Protein 2NR7 (pdb70)

B-factor: mean 18.99, std 9.08, range [9.76, 56.2]

Organism: Porphyromonas gingivalis (strain ATCC BAA-308 / W83) (NCBI:txid242619)

CATH classification: 1.20.141.10

Solvent-accessible surface area: 10890 Å² total

Structure (mmCIF, N/CA/C/O backbone):
data_2NR7
#
_entry.id   2NR7
#
_cell.length_a   94.537
_cell.length_b   36.386
_cell.length_c   62.474
_cell.angle_alpha   90.00
_cell.angle_beta   119.75
_cell.angle_gamma   90.00
#
_symmetry.space_group_name_H-M   'C 1 2 1'
#
loop_
_entity.id
_entity.type
_entity.pdbx_description
1 polymer 'Secretion activator protein, putative'
2 water water
#
loop_
_atom_site.group_PDB
_atom_site.id
_atom_site.type_symbol
_atom_site.label_atom_id
_atom_site.label_alt_id
_atom_site.label_comp_id
_atom_site.label_asym_id
_atom_site.label_entity_id
_atom_site.label_seq_id
_atom_site.pdbx_PDB_ins_code
_atom_site.Cartn_x
_atom_site.Cartn_y
_atom_site.Cartn_z
_atom_site.occupancy
_atom_site.B_iso_or_equiv
_atom_site.auth_seq_id
_atom_site.auth_comp_id
_atom_site.auth_asym_id
_atom_site.auth_atom_id
_atom_site.pdbx_PDB_model_num
ATOM 1 N N . ASN A 1 2 ? 56.470 10.693 13.820 1.00 34.08 -1 ASN A N 1
ATOM 2 C CA . ASN A 1 2 ? 56.421 11.587 12.626 1.00 33.45 -1 ASN A CA 1
ATOM 3 C C . ASN A 1 2 ? 55.051 11.552 11.948 1.00 32.45 -1 ASN A C 1
ATOM 4 O O . ASN A 1 2 ? 54.916 11.899 10.770 1.00 32.75 -1 ASN A O 1
ATOM 9 N N . ALA A 1 3 ? 54.041 11.138 12.710 1.00 31.05 0 ALA A N 1
ATOM 10 C CA . ALA A 1 3 ? 52.663 11.099 12.236 1.00 29.37 0 ALA A CA 1
ATOM 11 C C . ALA A 1 3 ? 52.141 12.510 11.991 1.00 27.76 0 ALA A C 1
ATOM 12 O O . ALA A 1 3 ? 52.390 13.423 12.784 1.00 28.09 0 ALA A O 1
ATOM 22 N N . ALA A 1 5 ? 48.768 15.152 11.021 1.00 17.87 2 ALA A N 1
ATOM 23 C CA . ALA A 1 5 ? 47.310 15.284 11.066 1.00 16.25 2 ALA A CA 1
ATOM 24 C C . ALA A 1 5 ? 46.643 14.811 9.762 1.00 15.49 2 ALA A C 1
ATOM 25 O O . ALA A 1 5 ? 47.246 14.915 8.682 1.00 14.64 2 ALA A O 1
ATOM 27 N N . ASN A 1 6 ? 45.406 14.323 9.874 1.00 14.96 3 ASN A N 1
ATOM 28 C CA . ASN A 1 6 ? 44.674 13.698 8.783 1.00 15.03 3 ASN A CA 1
ATOM 29 C C . ASN A 1 6 ? 43.321 14.383 8.630 1.00 14.12 3 ASN A C 1
ATOM 30 O O . ASN A 1 6 ? 42.499 14.316 9.534 1.00 13.36 3 ASN A O 1
ATOM 35 N N . VAL A 1 7 ? 43.068 15.011 7.479 1.00 13.85 4 VAL A N 1
ATOM 36 C CA . VAL A 1 7 ? 41.798 15.706 7.244 1.00 13.78 4 VAL A CA 1
ATOM 37 C C . VAL A 1 7 ? 40.602 14.770 7.416 1.00 14.12 4 VAL A C 1
ATOM 38 O O . VAL A 1 7 ? 39.522 15.204 7.810 1.00 13.56 4 VAL A O 1
ATOM 42 N N . LYS A 1 8 ? 40.796 13.482 7.136 1.00 14.00 5 LYS A N 1
ATOM 43 C CA . LYS A 1 8 ? 39.682 12.532 7.208 1.00 14.71 5 LYS A CA 1
ATOM 44 C C . LYS A 1 8 ? 39.073 12.428 8.604 1.00 14.76 5 LYS A C 1
ATOM 45 O O . LYS A 1 8 ? 37.909 12.055 8.756 1.00 14.95 5 LYS A O 1
ATOM 51 N N . LEU A 1 9 ? 39.873 12.750 9.618 1.00 14.05 6 LEU A N 1
ATOM 52 C CA . LEU A 1 9 ? 39.400 12.673 10.997 1.00 14.18 6 LEU A CA 1
ATOM 53 C C . LEU A 1 9 ? 38.594 13.890 11.415 1.00 13.97 6 LEU A C 1
ATOM 54 O O . LEU A 1 9 ? 37.798 13.814 12.353 1.00 15.20 6 LEU A O 1
ATOM 59 N N . LEU A 1 10 ? 38.782 15.000 10.711 1.00 13.03 7 LEU A N 1
ATOM 60 C CA . LEU A 1 10 ? 37.981 16.192 10.953 1.00 12.50 7 LEU A CA 1
ATOM 61 C C . LEU A 1 10 ? 36.641 16.129 10.216 1.00 12.57 7 LEU A C 1
ATOM 62 O O . LEU A 1 10 ? 35.633 16.636 10.715 1.00 12.22 7 LEU A O 1
ATOM 67 N N . LEU A 1 11 ? 36.632 15.522 9.026 1.00 12.79 8 LEU A N 1
ATOM 68 C CA . LEU A 1 11 ? 35.424 15.494 8.194 1.00 12.14 8 LEU A CA 1
ATOM 69 C C . LEU A 1 11 ? 34.118 15.112 8.934 1.00 12.90 8 LEU A C 1
ATOM 70 O O . LEU A 1 11 ? 33.123 15.813 8.771 1.00 12.83 8 LEU A O 1
ATOM 75 N N . PRO A 1 12 ? 34.106 13.997 9.712 1.00 12.82 9 PRO A N 1
ATOM 76 C CA . PRO A 1 12 ? 32.838 13.592 10.340 1.00 13.52 9 PRO A CA 1
ATOM 77 C C . PRO A 1 12 ? 32.241 14.680 11.240 1.00 13.23 9 PRO A C 1
ATOM 78 O O . PRO A 1 12 ? 31.022 14.829 11.302 1.00 12.68 9 PRO A O 1
ATOM 82 N N . TYR A 1 13 ? 33.111 15.440 11.902 1.00 12.25 10 TYR A N 1
ATOM 83 C CA . TYR A 1 13 ? 32.681 16.513 12.796 1.00 11.68 10 TYR A CA 1
ATOM 84 C C . TYR A 1 13 ? 32.031 17.663 12.012 1.00 11.44 10 TYR A C 1
ATOM 85 O O . TYR A 1 13 ? 30.976 18.178 12.383 1.00 12.53 10 TYR A O 1
ATOM 94 N N . ILE A 1 14 ? 32.685 18.078 10.931 1.00 11.81 11 ILE A N 1
ATOM 95 C CA . ILE A 1 14 ? 32.118 19.085 10.062 1.00 12.26 11 ILE A CA 1
ATOM 96 C C . ILE A 1 14 ? 30.752 18.623 9.533 1.00 12.75 11 ILE A C 1
ATOM 97 O O . ILE A 1 14 ? 29.776 19.364 9.599 1.00 13.28 11 ILE A O 1
ATOM 102 N N . LEU A 1 15 ? 30.691 17.402 8.997 1.00 12.44 12 LEU A N 1
ATOM 103 C CA . LEU A 1 15 ? 29.442 16.891 8.418 1.00 13.25 12 LEU A CA 1
ATOM 104 C C . LEU A 1 15 ? 28.326 16.794 9.482 1.00 13.55 12 LEU A C 1
ATOM 105 O O . LEU A 1 15 ? 27.161 17.144 9.215 1.00 13.64 12 LEU A O 1
ATOM 110 N N . LYS A 1 16 ? 28.686 16.292 10.667 1.00 12.63 13 LYS A N 1
ATOM 111 C CA . LYS A 1 16 ? 27.747 16.136 11.781 1.00 12.34 13 LYS A CA 1
ATOM 112 C C . LYS A 1 16 ? 26.992 17.443 12.039 1.00 12.64 13 LYS A C 1
ATOM 113 O O . LYS A 1 16 ? 25.749 17.449 12.092 1.00 12.90 13 LYS A O 1
ATOM 119 N N . TRP A 1 17 ? 27.745 18.533 12.216 1.00 12.72 14 TRP A N 1
ATOM 120 C CA . TRP A 1 17 ? 27.129 19.784 12.642 1.00 12.46 14 TRP A CA 1
ATOM 121 C C . TRP A 1 17 ? 26.550 20.610 11.498 1.00 12.71 14 TRP A C 1
ATOM 122 O O . TRP A 1 17 ? 25.547 21.298 11.687 1.00 12.56 14 TRP A O 1
ATOM 133 N N . GLU A 1 18 ? 27.159 20.551 10.316 1.00 12.56 15 GLU A N 1
ATOM 134 C CA . GLU A 1 18 ? 26.602 21.292 9.175 1.00 13.73 15 GLU A CA 1
ATOM 135 C C . GLU A 1 18 ? 25.299 20.699 8.676 1.00 13.92 15 GLU A C 1
ATOM 136 O O . GLU A 1 18 ? 24.436 21.419 8.176 1.00 15.13 15 GLU A O 1
ATOM 142 N N . GLY A 1 19 ? 25.184 19.375 8.768 1.00 14.45 16 GLY A N 1
ATOM 143 C CA . GLY A 1 19 ? 24.032 18.659 8.222 1.00 14.59 16 GLY A CA 1
ATOM 144 C C . GLY A 1 19 ? 22.941 18.388 9.236 1.00 15.22 16 GLY A C 1
ATOM 145 O O . GLY A 1 19 ? 21.753 18.459 8.912 1.00 15.22 16 GLY A O 1
ATOM 146 N N . GLY A 1 20 ? 23.340 18.071 10.463 1.00 13.93 17 GLY A N 1
ATOM 147 C CA . GLY A 1 20 ? 22.391 17.658 11.501 1.00 15.61 17 GLY A CA 1
ATOM 148 C C . GLY A 1 20 ? 21.771 16.287 11.282 1.00 15.76 17 GLY A C 1
ATOM 149 O O . GLY A 1 20 ? 20.783 15.925 11.936 1.00 17.09 17 GLY A O 1
ATOM 150 N N . PHE A 1 21 ? 22.379 15.500 10.403 1.00 15.33 18 PHE A N 1
ATOM 151 C CA . PHE A 1 21 ? 21.855 14.183 10.060 1.00 15.49 18 PHE A CA 1
ATOM 152 C C . PHE A 1 21 ? 22.397 13.100 10.966 1.00 15.28 18 PHE A C 1
ATOM 153 O O . PHE A 1 21 ? 23.546 13.144 11.407 1.00 15.89 18 PHE A O 1
ATOM 161 N N . VAL A 1 22 ? 21.555 12.104 11.214 1.00 15.04 19 VAL A N 1
ATOM 162 C CA . VAL A 1 22 ? 22.021 10.814 11.713 1.00 15.76 19 VAL A CA 1
ATOM 163 C C . VAL A 1 22 ? 21.363 9.738 10.864 1.00 15.84 19 VAL A C 1
ATOM 164 O O . VAL A 1 22 ? 20.294 9.962 10.282 1.00 17.88 19 VAL A O 1
ATOM 168 N N . HIS A 1 23 ? 22.008 8.586 10.760 1.00 15.97 20 HIS A N 1
ATOM 169 C CA . HIS A 1 23 ? 21.486 7.503 9.936 1.00 17.14 20 HIS A CA 1
ATOM 170 C C . HIS A 1 23 ? 21.171 6.286 10.785 1.00 17.19 20 HIS A C 1
ATOM 171 O O . HIS A 1 23 ? 21.983 5.873 11.621 1.00 17.75 20 HIS A O 1
ATOM 178 N N . ASP A 1 24 ? 19.995 5.716 10.561 1.00 17.12 21 ASP A N 1
ATOM 179 C CA . ASP A 1 24 ? 19.651 4.409 11.104 1.00 17.83 21 ASP A CA 1
ATOM 180 C C . ASP A 1 24 ? 20.638 3.402 10.501 1.00 19.24 21 ASP A C 1
ATOM 181 O O . ASP A 1 24 ? 21.139 3.605 9.387 1.00 18.60 21 ASP A O 1
ATOM 186 N N . PRO A 1 25 ? 20.948 2.320 11.230 1.00 20.85 22 PRO A N 1
ATOM 187 C CA . PRO A 1 25 ? 21.775 1.300 10.569 1.00 22.33 22 PRO A CA 1
ATOM 188 C C . PRO A 1 25 ? 20.993 0.613 9.438 1.00 22.90 22 PRO A C 1
ATOM 189 O O . PRO A 1 25 ? 19.774 0.703 9.386 1.00 22.89 22 PRO A O 1
ATOM 193 N N . ALA A 1 26 ? 21.711 -0.079 8.553 1.00 24.87 23 ALA A N 1
ATOM 194 C CA . ALA A 1 26 ? 21.129 -0.690 7.343 1.00 25.34 23 ALA A CA 1
ATOM 195 C C . ALA A 1 26 ? 19.876 -1.568 7.524 1.00 26.12 23 ALA A C 1
ATOM 196 O O . ALA A 1 26 ? 18.928 -1.442 6.751 1.00 26.58 23 ALA A O 1
ATOM 198 N N . ASP A 1 27 ? 19.857 -2.444 8.534 1.00 27.25 24 ASP A N 1
ATOM 199 C CA . ASP A 1 27 ? 18.732 -3.386 8.697 1.00 28.22 24 ASP A CA 1
ATOM 200 C C . ASP A 1 27 ? 17.449 -2.745 9.244 1.00 28.09 24 ASP A C 1
ATOM 201 O O . ASP A 1 27 ? 16.415 -3.412 9.339 1.00 28.71 24 ASP A O 1
ATOM 206 N N . ALA A 1 28 ? 17.523 -1.461 9.605 1.00 27.67 25 ALA A N 1
ATOM 207 C CA . ALA A 1 28 ? 16.347 -0.710 10.044 1.00 26.96 25 ALA A CA 1
ATOM 208 C C . ALA A 1 28 ? 15.790 0.106 8.890 1.00 26.36 25 ALA A C 1
ATOM 209 O O . ALA A 1 28 ? 14.804 0.834 9.044 1.00 26.62 25 ALA A O 1
ATOM 211 N N . GLY A 1 29 ? 16.422 -0.030 7.729 1.00 25.31 26 GLY A N 1
ATOM 212 C CA . GLY A 1 29 ? 16.033 0.733 6.563 1.00 23.73 26 GLY A CA 1
ATOM 213 C C . GLY A 1 29 ? 17.012 1.832 6.241 1.00 22.07 26 GLY A C 1
ATOM 214 O O . GLY A 1 29 ? 16.863 2.489 5.224 1.00 22.60 26 GLY A O 1
ATOM 215 N N . GLY A 1 30 ? 18.012 2.041 7.102 1.00 20.90 27 GLY A N 1
ATOM 216 C CA . GLY A 1 30 ? 19.045 3.057 6.858 1.00 19.87 27 GLY A CA 1
ATOM 217 C C . GLY A 1 30 ? 18.584 4.501 6.672 1.00 19.54 27 GLY A C 1
ATOM 218 O O . GLY A 1 30 ? 19.287 5.309 6.069 1.00 19.88 27 GLY A O 1
ATOM 219 N N . ALA A 1 31 ? 17.420 4.839 7.207 1.00 19.02 28 ALA A N 1
ATOM 220 C CA . ALA A 1 31 ? 16.868 6.182 7.020 1.00 19.20 28 ALA A CA 1
ATOM 221 C C . ALA A 1 31 ? 17.785 7.251 7.587 1.00 19.21 28 ALA A C 1
ATOM 222 O O . ALA A 1 31 ? 18.355 7.100 8.680 1.00 19.20 28 ALA A O 1
ATOM 224 N N . THR A 1 32 ? 17.944 8.317 6.811 1.00 19.70 29 THR A N 1
ATOM 225 C CA . THR A 1 32 ? 18.597 9.533 7.257 1.00 20.40 29 THR A CA 1
ATOM 226 C C . THR A 1 32 ? 17.572 10.380 7.989 1.00 20.08 29 THR A C 1
ATOM 227 O O . THR A 1 32 ? 16.518 10.699 7.440 1.00 20.40 29 THR A O 1
ATOM 231 N N . ASN A 1 33 ? 17.904 10.769 9.213 1.00 19.57 30 ASN A N 1
ATOM 232 C CA . ASN A 1 33 ? 17.024 11.573 10.045 1.00 18.96 30 ASN A CA 1
ATOM 233 C C . ASN A 1 33 ? 17.696 12.910 10.364 1.00 18.47 30 ASN A C 1
ATOM 234 O O . ASN A 1 33 ? 18.908 12.951 10.584 1.00 18.51 30 ASN A O 1
ATOM 239 N N . LYS A 1 34 ? 16.938 14.002 10.333 1.00 18.45 31 LYS A N 1
ATOM 240 C CA . LYS A 1 34 ? 17.532 15.329 10.539 1.00 19.38 31 LYS A CA 1
ATOM 241 C C . LYS A 1 34 ? 17.132 15.865 11.898 1.00 19.05 31 LYS A C 1
ATOM 242 O O . LYS A 1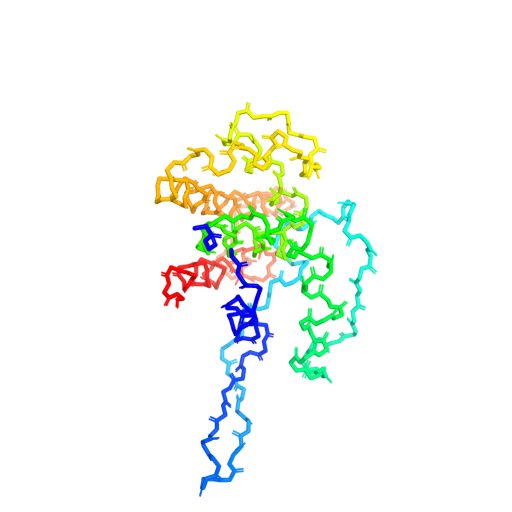 34 ? 15.965 15.776 12.290 1.00 20.30 31 LYS A O 1
ATOM 248 N N . GLY A 1 35 ? 18.108 16.385 12.631 1.00 18.15 32 GLY A N 1
ATOM 249 C CA . GLY A 1 35 ? 17.840 16.948 13.948 1.00 16.82 32 GLY A CA 1
ATOM 250 C C . GLY A 1 35 ? 18.636 18.210 14.186 1.00 16.58 32 GLY A C 1
ATOM 251 O O . GLY A 1 35 ? 18.734 19.074 13.305 1.00 16.60 32 GLY A O 1
ATOM 252 N N . VAL A 1 36 ? 19.223 18.300 15.369 1.00 15.77 33 VAL A N 1
ATOM 253 C CA . VAL A 1 36 ? 19.969 19.490 15.774 1.00 16.09 33 VAL A CA 1
ATOM 254 C C . VAL A 1 36 ? 21.086 19.777 14.775 1.00 15.19 33 VAL A C 1
ATOM 255 O O . VAL A 1 36 ? 21.922 18.922 14.512 1.00 15.12 33 VAL A O 1
ATOM 259 N N . THR A 1 37 ? 21.101 21.005 14.253 1.00 14.89 34 THR A N 1
ATOM 260 C CA . THR A 1 37 ? 22.065 21.442 13.252 1.00 14.41 34 THR A CA 1
ATOM 261 C C . THR A 1 37 ? 22.745 22.714 13.773 1.00 14.23 34 THR A C 1
ATOM 262 O O . THR A 1 37 ? 22.059 23.600 14.282 1.00 14.78 34 THR A O 1
ATOM 266 N N . ILE A 1 38 ? 24.078 22.782 13.703 1.00 13.54 35 ILE A N 1
ATOM 267 C CA . ILE A 1 38 ? 24.813 23.993 14.069 1.00 13.18 35 ILE A CA 1
ATOM 268 C C . ILE A 1 38 ? 25.773 24.246 12.909 1.00 12.84 35 ILE A C 1
ATOM 269 O O . ILE A 1 38 ? 26.964 23.960 12.981 1.00 13.07 35 ILE A O 1
ATOM 274 N N . ALA A 1 39 ? 25.215 24.765 11.820 1.00 13.01 36 ALA A N 1
ATOM 275 C CA . ALA A 1 39 ? 25.970 25.031 10.598 1.00 12.61 36 ALA A CA 1
ATOM 276 C C . ALA A 1 39 ? 26.779 26.310 10.790 1.00 13.24 36 ALA A C 1
ATOM 277 O O . ALA A 1 39 ? 26.205 27.338 11.133 1.00 15.82 36 ALA A O 1
ATOM 279 N N . THR A 1 40 ? 28.099 26.257 10.607 1.00 11.75 37 THR A N 1
ATOM 280 C CA . THR A 1 40 ? 28.945 27.428 10.828 1.00 11.15 37 THR A CA 1
ATOM 281 C C . THR A 1 40 ? 29.693 27.903 9.580 1.00 10.95 37 THR A C 1
ATOM 282 O O . THR A 1 40 ? 30.364 28.926 9.641 1.00 11.48 37 THR A O 1
ATOM 286 N N . TRP A 1 41 ? 29.591 27.166 8.464 1.00 11.79 38 TRP A N 1
ATOM 287 C CA . TRP A 1 41 ? 30.398 27.477 7.283 1.00 12.16 38 TRP A CA 1
ATOM 288 C C . TRP A 1 41 ? 30.151 28.920 6.826 1.00 12.36 38 TRP A C 1
ATOM 289 O O . TRP A 1 41 ? 29.056 29.263 6.385 1.00 12.50 38 TRP A O 1
ATOM 300 N N . LYS A 1 42 ? 31.182 29.750 6.934 1.00 12.50 39 LYS A N 1
ATOM 301 C CA . LYS A 1 42 ? 31.110 31.176 6.549 1.00 13.52 39 LYS A CA 1
ATOM 302 C C . LYS A 1 42 ? 30.107 31.984 7.366 1.00 14.21 39 LYS A C 1
ATOM 303 O O . LYS A 1 42 ? 29.663 33.043 6.921 1.00 15.39 39 LYS A O 1
ATOM 309 N N . ARG A 1 43 ? 29.758 31.502 8.556 1.00 14.00 40 ARG A N 1
ATOM 310 C CA . ARG A 1 43 ? 28.674 32.090 9.336 1.00 15.20 40 ARG A CA 1
ATOM 311 C C . ARG A 1 43 ? 29.072 32.769 10.639 1.00 14.59 40 ARG A C 1
ATOM 312 O O . ARG A 1 43 ? 28.224 33.385 11.284 1.00 15.33 40 ARG A O 1
ATOM 320 N N . VAL A 1 44 ? 30.329 32.627 11.060 1.00 12.89 41 VAL A N 1
ATOM 321 C CA . VAL A 1 44 ? 30.689 32.991 12.439 1.00 12.65 41 VAL A CA 1
ATOM 322 C C . VAL A 1 44 ? 31.664 34.164 12.437 1.00 12.18 41 VAL A C 1
ATOM 323 O O . VAL A 1 44 ? 32.880 34.007 12.591 1.00 12.34 41 VAL A O 1
ATOM 327 N N . GLY A 1 45 ? 31.107 35.353 12.237 1.00 11.75 42 GLY A N 1
ATOM 328 C CA . GLY A 1 45 ? 31.945 36.543 12.089 1.00 12.11 42 GLY A CA 1
ATOM 329 C C . GLY A 1 45 ? 32.961 36.393 10.974 1.00 12.64 42 GLY A C 1
ATOM 330 O O . GLY A 1 45 ? 34.100 36.813 11.107 1.00 13.13 42 GLY A O 1
ATOM 331 N N . TYR A 1 46 ? 32.539 35.783 9.873 1.00 11.97 43 TYR A N 1
ATOM 332 C CA . TYR A 1 46 ? 33.457 35.323 8.836 1.00 12.42 43 TYR A CA 1
ATOM 333 C C . TYR A 1 46 ? 34.098 36.463 8.050 1.00 12.68 43 TYR A C 1
ATOM 334 O O . TYR A 1 46 ? 33.388 37.368 7.585 1.00 13.91 43 TYR A O 1
ATOM 343 N N . ASP A 1 47 ? 35.422 36.431 7.916 1.00 13.47 44 ASP A N 1
ATOM 344 C CA . ASP A 1 47 ? 36.133 37.345 7.032 1.00 13.22 44 ASP A CA 1
ATOM 345 C C . ASP A 1 47 ? 36.562 36.513 5.828 1.00 13.09 44 ASP A C 1
ATOM 346 O O . ASP A 1 47 ? 37.372 35.583 5.967 1.00 13.25 44 ASP A O 1
ATOM 351 N N . LYS A 1 48 ? 35.998 36.824 4.656 1.00 13.70 45 LYS A N 1
ATOM 352 C CA . LYS A 1 48 ? 36.206 36.017 3.462 1.00 14.57 45 LYS A CA 1
ATOM 353 C C . LYS A 1 48 ? 37.534 36.284 2.762 1.00 15.01 45 LYS A C 1
ATOM 354 O O . LYS A 1 48 ? 37.870 35.590 1.814 1.00 15.64 45 LYS A O 1
ATOM 360 N N . ASP A 1 49 ? 38.291 37.274 3.226 1.00 15.55 46 ASP A N 1
ATOM 361 C CA . ASP A 1 49 ? 39.525 37.635 2.538 1.00 17.05 46 ASP A CA 1
ATOM 362 C C . ASP A 1 49 ? 40.447 36.430 2.395 1.00 17.29 46 ASP A C 1
ATOM 363 O O . ASP A 1 49 ? 40.765 35.750 3.375 1.00 17.14 46 ASP A O 1
ATOM 368 N N . GLY A 1 50 ? 40.856 36.165 1.157 1.00 18.00 47 GLY A N 1
ATOM 369 C CA . GLY A 1 50 ? 41.786 35.084 0.863 1.00 19.06 47 GLY A CA 1
ATOM 370 C C . GLY A 1 50 ? 41.214 33.678 0.934 1.00 18.68 47 GLY A C 1
ATOM 371 O O . GLY A 1 50 ? 41.982 32.707 0.929 1.00 20.00 47 GLY A O 1
ATOM 372 N N . ASP A 1 51 ? 39.882 33.539 0.967 1.00 18.43 48 ASP A N 1
ATOM 373 C CA . ASP A 1 51 ? 39.258 32.215 1.109 1.00 17.53 48 ASP A CA 1
ATOM 374 C C . ASP A 1 51 ? 39.081 31.408 -0.193 1.00 17.98 48 ASP A C 1
ATOM 375 O O . ASP A 1 51 ? 38.642 30.251 -0.155 1.00 19.45 48 ASP A O 1
ATOM 380 N N . GLY A 1 52 ? 39.448 31.993 -1.327 1.00 17.14 49 GLY A N 1
ATOM 381 C CA . GLY A 1 52 ? 39.322 31.288 -2.602 1.00 16.69 49 GLY A CA 1
ATOM 382 C C . GLY A 1 52 ? 37.933 31.295 -3.224 1.00 16.82 49 GLY A C 1
ATOM 383 O O . GLY A 1 52 ? 37.752 30.756 -4.312 1.00 17.24 49 GLY A O 1
ATOM 384 N N . ASP A 1 53 ? 36.960 31.916 -2.552 1.00 16.97 50 ASP A N 1
ATOM 385 C CA . ASP A 1 53 ? 35.586 32.023 -3.075 1.00 17.83 50 ASP A CA 1
ATOM 386 C C . ASP A 1 53 ? 34.977 30.643 -3.390 1.00 17.86 50 ASP A C 1
ATOM 387 O O . ASP A 1 53 ? 34.279 30.490 -4.397 1.00 18.62 50 ASP A O 1
ATOM 392 N N . ILE A 1 54 ? 35.253 29.633 -2.569 1.00 17.36 51 ILE A N 1
ATOM 393 C CA . ILE A 1 54 ? 34.565 28.356 -2.724 1.00 18.21 51 ILE A CA 1
ATOM 394 C C . ILE A 1 54 ? 33.166 28.489 -2.154 1.00 18.61 51 ILE A C 1
ATOM 395 O O . ILE A 1 54 ? 32.968 28.937 -1.025 1.00 17.81 51 ILE A O 1
ATOM 400 N N . ASP A 1 55 ? 32.187 28.125 -2.966 1.00 19.43 52 ASP A N 1
ATOM 401 C CA . ASP A 1 55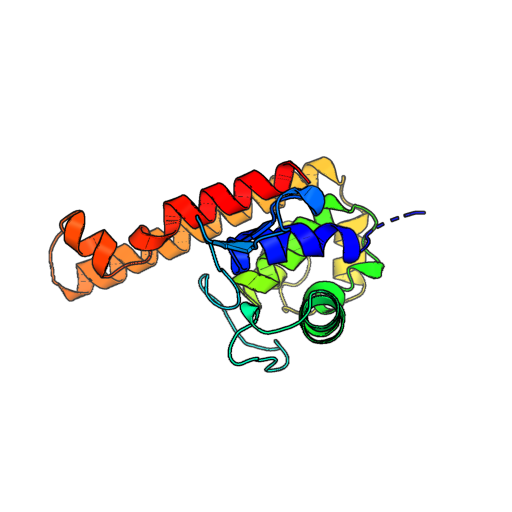 ? 30.826 28.104 -2.505 1.00 21.11 52 ASP A CA 1
ATOM 402 C C . ASP A 1 55 ? 30.111 26.967 -3.184 1.00 20.94 52 ASP A C 1
ATOM 403 O O . ASP A 1 55 ? 30.468 26.551 -4.288 1.00 20.65 52 ASP A O 1
ATOM 408 N N . VAL A 1 56 ? 29.130 26.435 -2.480 1.00 21.97 53 VAL A N 1
ATOM 409 C CA . VAL A 1 56 ? 28.200 25.497 -3.069 1.00 23.61 53 VAL A CA 1
ATOM 410 C C . VAL A 1 56 ? 26.825 25.986 -2.606 1.00 24.63 53 VAL A C 1
ATOM 411 O O . VAL A 1 56 ? 26.720 26.724 -1.616 1.00 25.87 53 VAL A O 1
ATOM 415 N N . GLU A 1 57 ? 25.787 25.613 -3.340 1.00 25.65 54 GLU A N 1
ATOM 416 C CA . GLU A 1 57 ? 24.426 26.008 -2.995 1.00 25.82 54 GLU A CA 1
ATOM 417 C C . GLU A 1 57 ? 24.027 25.473 -1.624 1.00 25.49 54 GLU A C 1
ATOM 418 O O . GLU A 1 57 ? 23.472 26.209 -0.796 1.00 25.84 54 GLU A O 1
ATOM 424 N N . ASP A 1 58 ? 24.323 24.193 -1.396 1.00 24.87 55 ASP A N 1
ATOM 425 C CA . ASP A 1 58 ? 23.970 23.505 -0.167 1.00 24.19 55 ASP A CA 1
ATOM 426 C C . ASP A 1 58 ? 24.881 22.297 0.044 1.00 23.31 55 ASP A C 1
ATOM 427 O O . ASP A 1 58 ? 24.777 21.291 -0.662 1.00 22.66 55 ASP A O 1
ATOM 432 N N . LEU A 1 59 ? 25.760 22.392 1.038 1.00 22.62 56 LEU A N 1
ATOM 433 C CA . LEU A 1 59 ? 26.650 21.284 1.370 1.00 22.20 56 LEU A CA 1
ATOM 434 C C . LEU A 1 59 ? 25.903 19.971 1.622 1.00 21.71 56 LEU A C 1
ATOM 435 O O . LEU A 1 59 ? 26.429 18.891 1.357 1.00 20.61 56 LEU A O 1
ATOM 440 N N . LYS A 1 60 ? 24.674 20.072 2.133 1.00 21.45 57 LYS A N 1
ATOM 441 C CA . LYS A 1 60 ? 23.891 18.892 2.493 1.00 22.26 57 LYS A CA 1
ATOM 442 C C . LYS A 1 60 ? 23.506 18.042 1.284 1.00 22.22 57 LYS A C 1
ATOM 443 O O . LYS A 1 60 ? 23.137 16.872 1.433 1.00 22.96 57 LYS A O 1
ATOM 449 N N . LEU A 1 61 ? 23.598 18.632 0.095 1.00 22.63 58 LEU A N 1
ATOM 450 C CA . LEU A 1 61 ? 23.255 17.942 -1.143 1.00 23.23 58 LEU A CA 1
ATOM 451 C C . LEU A 1 61 ? 24.449 17.281 -1.842 1.00 22.90 58 LEU A C 1
ATOM 452 O O . LEU A 1 61 ? 24.292 16.667 -2.896 1.00 23.23 58 LEU A O 1
ATOM 457 N N . LEU A 1 62 ? 25.641 17.412 -1.255 1.00 21.75 59 LEU A N 1
ATOM 458 C CA . LEU A 1 62 ? 26.836 16.749 -1.782 1.00 21.14 59 LEU A CA 1
ATOM 459 C C . LEU A 1 62 ? 27.154 15.452 -1.051 1.00 20.82 59 LEU A C 1
ATOM 460 O O . LEU A 1 62 ? 26.769 15.290 0.110 1.00 20.65 59 LEU A O 1
ATOM 465 N N . THR A 1 63 ? 27.889 14.551 -1.713 1.00 20.15 60 THR A N 1
ATOM 466 C CA . THR A 1 63 ? 28.437 13.361 -1.055 1.00 20.74 60 THR A CA 1
ATOM 467 C C . THR A 1 63 ? 29.517 13.779 -0.054 1.00 20.27 60 THR A C 1
ATOM 468 O O . THR A 1 63 ? 30.114 14.860 -0.192 1.00 20.20 60 THR A O 1
ATOM 472 N N . ASP A 1 64 ? 29.786 12.919 0.928 1.00 19.81 61 ASP A N 1
ATOM 473 C CA . ASP A 1 64 ? 30.875 13.164 1.885 1.00 19.57 61 ASP A CA 1
ATOM 474 C C . ASP A 1 64 ? 32.201 13.395 1.163 1.00 19.64 61 ASP A C 1
ATOM 475 O O . ASP A 1 64 ? 32.945 14.332 1.490 1.00 19.37 61 ASP A O 1
ATOM 480 N N . ASP A 1 65 ? 32.492 12.542 0.181 1.00 20.14 62 ASP A N 1
ATOM 481 C CA . ASP A 1 65 ? 33.728 12.636 -0.579 1.00 20.72 62 ASP A CA 1
ATOM 482 C C . ASP A 1 65 ? 33.854 13.989 -1.292 1.00 20.02 62 ASP A C 1
ATOM 483 O O . ASP A 1 65 ? 34.932 14.573 -1.296 1.00 20.07 62 ASP A O 1
ATOM 488 N N . ASP A 1 66 ? 32.767 14.492 -1.877 1.00 19.41 63 ASP A N 1
ATOM 489 C CA . ASP A 1 66 ? 32.804 15.804 -2.534 1.00 19.04 63 ASP A CA 1
ATOM 490 C C . ASP A 1 66 ? 33.003 16.935 -1.532 1.00 18.20 63 ASP A C 1
ATOM 491 O O . ASP A 1 66 ? 33.765 17.867 -1.788 1.00 18.09 63 ASP A O 1
ATOM 496 N N . VAL A 1 67 ? 32.360 16.840 -0.372 1.00 17.55 64 VAL A N 1
ATOM 497 C CA . VAL A 1 67 ? 32.608 17.835 0.662 1.00 16.85 64 VAL A CA 1
ATOM 498 C C . VAL A 1 67 ? 34.098 17.823 1.042 1.00 16.09 64 VAL A C 1
ATOM 499 O O . VAL A 1 67 ? 34.732 18.883 1.115 1.00 16.06 64 VAL A O 1
ATOM 503 N N . LEU A 1 68 ? 34.655 16.631 1.242 1.00 15.06 65 LEU A N 1
ATOM 504 C CA . LEU A 1 68 ? 36.058 16.492 1.628 1.00 15.30 65 LEU A CA 1
ATOM 505 C C . LEU A 1 68 ? 37.020 16.990 0.549 1.00 15.53 65 LEU A C 1
ATOM 506 O O . LEU A 1 68 ? 37.871 17.860 0.794 1.00 15.25 65 LEU A O 1
ATOM 511 N N . ASN A 1 69 ? 36.899 16.411 -0.646 1.00 16.05 66 ASN A N 1
ATOM 512 C CA . ASN A 1 69 ? 37.875 16.637 -1.700 1.00 16.70 66 ASN A CA 1
ATOM 513 C C . ASN A 1 69 ? 37.747 17.970 -2.401 1.00 16.64 66 ASN A C 1
ATOM 514 O O . ASN A 1 69 ? 38.745 18.485 -2.921 1.00 16.24 66 ASN A O 1
ATOM 519 N N . ARG A 1 70 ? 36.533 18.509 -2.465 1.00 16.47 67 ARG A N 1
ATOM 520 C CA . ARG A 1 70 ? 36.309 19.726 -3.256 1.00 16.65 67 ARG A CA 1
ATOM 521 C C . ARG A 1 70 ? 36.111 21.004 -2.440 1.00 16.17 67 ARG A C 1
ATOM 522 O O . ARG A 1 70 ? 36.249 22.115 -2.961 1.00 16.37 67 ARG A O 1
ATOM 530 N N . VAL A 1 71 ? 35.862 20.852 -1.139 1.00 15.13 68 VAL A N 1
ATOM 531 C CA . VAL A 1 71 ? 35.599 22.007 -0.290 1.00 14.87 68 VAL A CA 1
ATOM 532 C C . VAL A 1 71 ? 36.536 22.028 0.924 1.00 14.25 68 VAL A C 1
ATOM 533 O O . VAL A 1 71 ? 37.428 22.882 1.018 1.00 14.48 68 VAL A O 1
ATOM 537 N N . LEU A 1 72 ? 36.340 21.083 1.844 1.00 13.51 69 LEU A N 1
ATOM 538 C CA . LEU A 1 72 ? 37.058 21.125 3.111 1.00 13.29 69 LEU A CA 1
ATOM 539 C C . LEU A 1 72 ? 38.581 21.027 2.970 1.00 12.70 69 LEU A C 1
ATOM 540 O O . LEU A 1 72 ? 39.309 21.867 3.521 1.00 13.05 69 LEU A O 1
ATOM 545 N N . LYS A 1 73 ? 39.078 20.009 2.264 1.00 13.15 70 LYS A N 1
ATOM 546 C CA . LYS A 1 73 ? 40.527 19.876 2.217 1.00 12.56 70 LYS A CA 1
ATOM 547 C C . LYS A 1 73 ? 41.223 20.993 1.428 1.00 13.06 70 LYS A C 1
ATOM 548 O O . LYS A 1 73 ? 42.112 21.627 1.955 1.00 13.05 70 LYS A O 1
ATOM 554 N N . PRO A 1 74 ? 40.852 21.219 0.154 1.00 13.25 71 PRO A N 1
ATOM 555 C CA . PRO A 1 74 ? 41.601 22.238 -0.601 1.00 13.39 71 PRO A CA 1
ATOM 556 C C . PRO A 1 74 ? 41.520 23.668 -0.061 1.00 13.56 71 PRO A C 1
ATOM 557 O O . PRO A 1 74 ? 42.509 24.418 -0.112 1.00 13.58 71 PRO A O 1
ATOM 561 N N . PHE A 1 75 ? 40.362 24.062 0.461 1.00 12.75 72 PHE A N 1
ATOM 562 C CA . PHE A 1 75 ? 40.160 25.465 0.782 1.00 12.77 72 PHE A CA 1
ATOM 563 C C . PHE A 1 75 ? 40.290 25.809 2.259 1.00 13.33 72 PHE A C 1
ATOM 564 O O . PHE A 1 75 ? 40.435 26.976 2.601 1.00 13.56 72 PHE A O 1
ATOM 572 N N . TYR A 1 76 ? 40.280 24.796 3.126 1.00 12.68 73 TYR A N 1
ATOM 573 C CA . TYR A 1 76 ? 40.2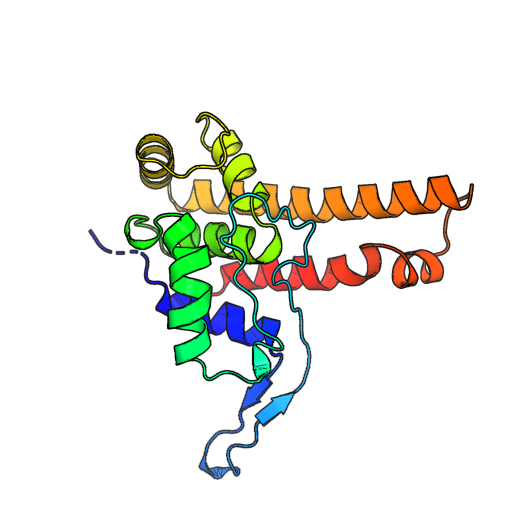84 25.049 4.573 1.00 12.40 73 TYR A CA 1
ATOM 574 C C . TYR A 1 76 ? 41.438 24.345 5.252 1.00 12.11 73 TYR A C 1
ATOM 575 O O . TYR A 1 76 ? 42.307 24.997 5.824 1.00 12.56 73 TYR A O 1
ATOM 584 N N . TRP A 1 77 ? 41.475 23.024 5.142 1.00 11.50 74 TRP A N 1
ATOM 585 C CA . TRP A 1 77 ? 42.534 22.235 5.760 1.00 11.05 74 TRP A CA 1
ATOM 586 C C . TRP A 1 77 ? 43.884 22.635 5.173 1.00 11.60 74 TRP A C 1
ATOM 587 O O . TRP A 1 77 ? 44.842 22.923 5.906 1.00 12.02 74 TRP A O 1
ATOM 598 N N . ASP A 1 78 ? 43.966 22.671 3.845 1.00 12.50 75 ASP A N 1
ATOM 599 C CA . ASP A 1 78 ? 45.234 23.001 3.192 1.00 12.69 75 ASP A CA 1
ATOM 600 C C . ASP A 1 78 ? 45.607 24.469 3.377 1.00 12.87 75 ASP A C 1
ATOM 601 O O . ASP A 1 78 ? 46.773 24.824 3.229 1.00 14.24 75 ASP A O 1
ATOM 606 N N . ARG A 1 79 ? 44.640 25.323 3.716 1.00 12.89 76 ARG A N 1
ATOM 607 C CA . ARG A 1 79 ? 44.939 26.728 3.957 1.00 13.46 76 ARG A CA 1
ATOM 608 C C . ARG A 1 79 ? 45.820 26.856 5.210 1.00 12.69 76 ARG A C 1
ATOM 609 O O . ARG A 1 79 ? 46.637 27.762 5.317 1.00 13.67 76 ARG A O 1
ATOM 617 N N . TRP A 1 80 ? 45.608 25.954 6.168 1.00 11.74 77 TRP A N 1
ATOM 618 C CA . TRP A 1 80 ? 46.463 25.851 7.366 1.00 11.89 77 TRP A CA 1
ATOM 619 C C . TRP A 1 80 ? 47.684 24.961 7.149 1.00 12.87 77 TRP A C 1
ATOM 620 O O . TRP A 1 80 ? 48.443 24.712 8.087 1.00 13.19 77 TRP A O 1
ATOM 631 N N . LYS A 1 81 ? 47.888 24.508 5.905 1.00 12.98 78 LYS A N 1
ATOM 632 C CA . LYS A 1 81 ? 48.917 23.525 5.575 1.00 14.39 78 LYS A CA 1
ATOM 633 C C . LYS A 1 81 ? 48.886 22.403 6.601 1.00 13.46 78 LYS A C 1
ATOM 634 O O . LYS A 1 81 ? 49.915 21.922 7.074 1.00 13.90 78 LYS A O 1
ATOM 640 N N . ALA A 1 82 ? 47.665 21.973 6.921 1.00 12.31 79 ALA A N 1
ATOM 641 C CA . ALA A 1 82 ? 47.454 21.092 8.070 1.00 13.05 79 ALA A CA 1
ATOM 642 C C . ALA A 1 82 ? 47.996 19.692 7.872 1.00 13.30 79 ALA A C 1
ATOM 643 O O . ALA A 1 82 ? 48.199 18.960 8.849 1.00 13.69 79 ALA A O 1
ATOM 645 N N . ASP A 1 83 ? 48.298 19.323 6.623 1.00 13.26 80 ASP A N 1
ATOM 646 C CA . ASP A 1 83 ? 49.007 18.070 6.364 1.00 14.31 80 ASP A CA 1
ATOM 647 C C . ASP A 1 83 ? 50.391 18.069 7.023 1.00 14.50 80 ASP A C 1
ATOM 648 O O . ASP A 1 83 ? 50.987 17.005 7.201 1.00 15.87 80 ASP A O 1
ATOM 653 N N . LEU A 1 84 ? 50.912 19.253 7.350 1.00 13.93 81 LEU A N 1
ATOM 654 C CA . LEU A 1 84 ? 52.210 19.377 8.022 1.00 14.75 81 LEU A CA 1
ATOM 655 C C . LEU A 1 84 ? 52.075 19.633 9.528 1.00 14.26 81 LEU A C 1
ATOM 656 O O . LEU A 1 84 ? 53.081 19.816 10.208 1.00 15.19 81 LEU A O 1
ATOM 661 N N . ILE A 1 85 ? 50.853 19.656 10.055 1.00 13.43 82 ILE A N 1
ATOM 662 C CA . ILE A 1 85 ? 50.665 19.858 11.494 1.00 12.83 82 ILE A CA 1
ATOM 663 C C . ILE A 1 85 ? 50.680 18.479 12.122 1.00 13.17 82 ILE A C 1
ATOM 664 O O . ILE A 1 85 ? 49.947 17.602 11.697 1.00 13.84 82 ILE A O 1
ATOM 669 N N . GLU A 1 86 ? 51.542 18.286 13.116 1.00 13.79 83 GLU A N 1
ATOM 670 C CA . GLU A 1 86 ? 51.739 16.957 13.664 1.00 14.34 83 GLU A CA 1
ATOM 671 C C . GLU A 1 86 ? 50.713 16.524 14.702 1.00 14.04 83 GLU A C 1
ATOM 672 O O . GLU A 1 86 ? 50.569 15.336 14.959 1.00 17.13 83 GLU A O 1
ATOM 678 N N . SER A 1 87 ? 50.006 17.490 15.287 1.00 13.66 84 SER A N 1
ATOM 679 C CA . SER A 1 87 ? 48.964 17.216 16.279 1.00 12.94 84 SER A CA 1
ATOM 680 C C . SER A 1 87 ? 47.586 17.297 15.620 1.00 11.86 84 SER A C 1
ATOM 681 O O . SER A 1 87 ? 47.166 18.378 15.160 1.00 12.21 84 SER A O 1
ATOM 684 N N . GLN A 1 88 ? 46.870 16.168 15.604 1.00 12.19 85 GLN A N 1
ATOM 685 C CA . GLN A 1 88 ? 45.534 16.107 15.042 1.00 11.97 85 GLN A CA 1
ATOM 686 C C . GLN A 1 88 ? 44.611 17.148 15.675 1.00 12.05 85 GLN A C 1
ATOM 687 O O . GLN A 1 88 ? 43.908 17.861 14.955 1.00 12.14 85 GLN A O 1
ATOM 693 N N . LYS A 1 89 ? 44.585 17.235 17.007 1.00 11.79 86 LYS A N 1
ATOM 694 C CA . LYS A 1 89 ? 43.637 18.129 17.673 1.00 12.27 86 LYS A CA 1
ATOM 695 C C . LYS A 1 89 ? 43.941 19.586 17.378 1.00 11.38 86 LYS A C 1
ATOM 696 O O . LYS A 1 89 ? 43.029 20.384 17.219 1.00 11.21 86 LYS A O 1
ATOM 702 N N . VAL A 1 90 ? 45.220 19.938 17.301 1.00 10.93 87 VAL A N 1
ATOM 703 C CA . VAL A 1 90 ? 45.586 21.292 16.924 1.00 11.00 87 VAL A CA 1
ATOM 704 C C . VAL A 1 90 ? 45.102 21.610 15.498 1.00 10.91 87 VAL A C 1
ATOM 705 O O . VAL A 1 90 ? 44.474 22.643 15.256 1.00 11.43 87 VAL A O 1
ATOM 709 N N . ALA A 1 91 ? 45.373 20.712 14.558 1.00 10.71 88 ALA A N 1
ATOM 710 C CA . ALA A 1 91 ? 44.880 20.916 13.205 1.00 10.74 88 ALA A CA 1
ATOM 711 C C . ALA A 1 91 ? 43.348 21.045 13.177 1.00 10.24 88 ALA A C 1
ATOM 712 O O . ALA A 1 91 ? 42.800 21.919 12.507 1.00 10.91 88 ALA A O 1
ATOM 714 N N . ASN A 1 92 ? 42.652 20.184 13.927 1.00 10.73 89 ASN A N 1
ATOM 715 C CA . ASN A 1 92 ? 41.183 20.191 13.933 1.00 11.28 89 ASN A CA 1
ATOM 716 C C . ASN A 1 92 ? 40.654 21.550 14.348 1.00 10.43 89 ASN A C 1
ATOM 717 O O . ASN A 1 92 ? 39.777 22.126 13.694 1.00 10.84 89 ASN A O 1
ATOM 722 N N . ILE A 1 93 ? 41.184 22.071 15.453 1.00 9.76 90 ILE A N 1
ATOM 723 C CA . ILE A 1 93 ? 40.624 23.311 15.996 1.00 9.90 90 ILE A CA 1
ATOM 724 C C . ILE A 1 93 ? 40.976 24.543 15.153 1.00 10.47 90 ILE A C 1
ATOM 725 O O . ILE A 1 93 ? 40.173 25.473 15.047 1.00 10.73 90 ILE A O 1
ATOM 730 N N . LEU A 1 94 ? 42.158 24.530 14.544 1.00 10.14 91 LEU A N 1
ATOM 731 C CA . LEU A 1 94 ? 42.562 25.634 13.662 1.00 10.54 91 LEU A CA 1
ATOM 732 C C . LEU A 1 94 ? 41.739 25.638 12.372 1.00 10.14 91 LEU A C 1
ATOM 733 O O . LEU A 1 94 ? 41.204 26.676 11.951 1.00 10.32 91 LEU A O 1
ATOM 738 N N . VAL A 1 95 ? 41.645 24.479 11.735 1.00 9.99 92 VAL A N 1
ATOM 739 C CA . VAL A 1 95 ? 40.934 24.380 10.466 1.00 10.58 92 VAL A CA 1
ATOM 740 C C . VAL A 1 95 ? 39.454 24.684 10.663 1.00 10.33 92 VAL A C 1
ATOM 741 O O . VAL A 1 95 ? 38.846 25.435 9.878 1.00 11.01 92 VAL A O 1
ATOM 745 N N . ASP A 1 96 ? 38.869 24.148 11.729 1.00 10.36 93 ASP A N 1
ATOM 746 C CA . ASP A 1 96 ? 37.473 24.472 12.018 1.00 10.65 93 ASP A CA 1
ATOM 747 C C . ASP A 1 96 ? 37.240 25.966 12.267 1.00 9.91 93 ASP A C 1
ATOM 748 O O . ASP A 1 96 ? 36.166 26.499 11.937 1.00 10.76 93 ASP A O 1
ATOM 753 N N . TRP A 1 97 ? 38.224 26.654 12.848 1.00 10.54 94 TRP A N 1
ATOM 754 C CA . TRP A 1 97 ? 38.091 28.092 13.052 1.00 10.47 94 TRP A CA 1
ATOM 755 C C . TRP A 1 97 ? 37.997 28.817 11.706 1.00 10.00 94 TRP A C 1
ATOM 756 O O . TRP A 1 97 ? 37.149 29.717 11.517 1.00 10.38 94 TRP A O 1
ATOM 767 N N . VAL A 1 98 ? 38.867 28.430 10.768 1.00 9.94 95 VAL A N 1
ATOM 768 C CA . VAL A 1 98 ? 38.806 29.031 9.431 1.00 10.47 95 VAL A CA 1
ATOM 769 C C . VAL A 1 98 ? 37.498 28.700 8.699 1.00 10.32 95 VAL A C 1
ATOM 770 O O . VAL A 1 98 ? 36.917 29.568 8.030 1.00 10.70 95 VAL A O 1
ATOM 774 N N . TRP A 1 99 ? 37.005 27.472 8.875 1.00 10.66 96 TRP A N 1
ATOM 775 C CA . TRP A 1 99 ? 35.713 27.041 8.310 1.00 11.29 96 TRP A CA 1
ATOM 776 C C . TRP A 1 99 ? 34.590 27.988 8.738 1.00 10.75 96 TRP A C 1
ATOM 777 O O . TRP A 1 99 ? 33.763 28.402 7.924 1.00 10.65 96 TRP A O 1
ATOM 788 N N . GLY A 1 100 ? 34.542 28.321 10.029 1.00 10.78 97 GLY A N 1
ATOM 789 C CA . GLY A 1 100 ? 33.503 29.207 10.535 1.00 10.86 97 GLY A CA 1
ATOM 790 C C . GLY A 1 100 ? 33.757 30.691 10.363 1.00 10.43 97 GLY A C 1
ATOM 791 O O . GLY A 1 100 ? 32.811 31.453 10.128 1.00 11.09 97 GLY A O 1
ATOM 792 N N . SER A 1 101 ? 35.011 31.120 10.502 1.00 10.51 98 SER A N 1
ATOM 793 C CA . SER A 1 101 ? 35.345 32.534 10.679 1.00 10.84 98 SER A CA 1
ATOM 794 C C . SER A 1 101 ? 36.360 33.088 9.696 1.00 11.06 98 SER A C 1
ATOM 795 O O . SER A 1 101 ? 36.670 34.288 9.737 1.00 11.58 98 SER A O 1
ATOM 798 N N . GLY A 1 102 ? 36.892 32.235 8.822 1.00 11.09 99 GLY A N 1
ATOM 799 C CA . GLY A 1 102 ? 37.729 32.732 7.743 1.00 11.52 99 GLY A CA 1
ATOM 800 C C . GLY A 1 102 ? 39.075 33.204 8.261 1.00 11.50 99 GLY A C 1
ATOM 801 O O . GLY A 1 102 ? 39.742 32.519 9.055 1.00 11.58 99 GLY A O 1
ATOM 802 N N . LYS A 1 103 ? 39.487 34.394 7.817 1.00 11.71 100 LYS A N 1
ATOM 803 C CA . LYS A 1 103 ? 40.828 34.906 8.112 1.00 12.74 100 LYS A CA 1
ATOM 804 C C . LYS A 1 103 ? 41.103 35.036 9.612 1.00 12.28 100 LYS A C 1
ATOM 805 O O . LYS A 1 103 ? 42.257 34.936 10.040 1.00 11.67 100 LYS A O 1
ATOM 811 N N . TYR A 1 104 ? 40.062 35.246 10.420 1.00 12.09 101 TYR A N 1
ATOM 812 C CA . TYR A 1 104 ? 40.267 35.287 11.875 1.00 12.48 101 TYR A CA 1
ATOM 813 C C . TYR A 1 104 ? 40.888 34.016 12.443 1.00 12.09 101 TYR A C 1
ATOM 814 O O . TYR A 1 104 ? 41.646 34.074 13.416 1.00 12.39 101 TYR A O 1
ATOM 823 N N . GLY A 1 105 ? 40.586 32.879 11.812 1.00 11.67 102 GLY A N 1
ATOM 824 C CA . GLY A 1 105 ? 41.132 31.579 12.230 1.00 11.21 102 GLY A CA 1
ATOM 825 C C . GLY A 1 105 ? 42.582 31.353 11.853 1.00 11.89 102 GLY A C 1
ATOM 826 O O . GLY A 1 105 ? 43.161 30.326 12.192 1.00 11.81 102 GLY A O 1
ATOM 827 N N . ILE A 1 106 ? 43.150 32.325 11.145 1.00 11.69 103 ILE A N 1
ATOM 828 C CA . ILE A 1 106 ? 44.605 32.405 10.941 1.00 12.54 103 ILE A CA 1
ATOM 829 C C . ILE A 1 106 ? 45.248 33.520 11.744 1.00 11.88 103 ILE A C 1
ATOM 830 O O . ILE A 1 106 ? 46.210 33.269 12.483 1.00 12.12 103 ILE A O 1
ATOM 835 N N . VAL A 1 107 ? 44.712 34.735 11.633 1.00 12.37 104 VAL A N 1
ATOM 836 C CA . VAL A 1 107 ? 45.386 35.860 12.281 1.00 13.20 104 VAL A CA 1
ATOM 837 C C . VAL A 1 107 ? 45.396 35.818 13.812 1.00 12.92 104 VAL A C 1
ATOM 838 O O . VAL A 1 107 ? 46.399 36.194 14.435 1.00 13.73 104 VAL A O 1
ATOM 842 N N . ILE A 1 108 ? 44.326 35.315 14.423 1.00 12.97 105 ILE A N 1
ATOM 843 C CA . ILE A 1 108 ? 44.303 35.243 15.886 1.00 13.02 105 ILE A CA 1
ATOM 844 C C . ILE A 1 108 ? 45.283 34.174 16.369 1.00 12.57 105 ILE A C 1
ATOM 845 O O . ILE A 1 108 ? 46.105 34.459 17.236 1.00 13.12 105 ILE A O 1
ATOM 850 N N . PRO A 1 109 ? 45.226 32.945 15.802 1.00 12.38 106 PRO A N 1
ATOM 851 C CA . PRO A 1 109 ? 46.308 32.004 16.130 1.00 12.69 106 PRO A CA 1
ATOM 852 C C . PRO A 1 109 ? 47.730 32.527 15.892 1.00 12.57 106 PRO A C 1
ATOM 853 O O . PRO A 1 109 ? 48.650 32.209 16.670 1.00 13.07 106 PRO A O 1
ATOM 857 N N . GLN A 1 110 ? 47.946 33.291 14.827 1.00 13.79 107 GLN A N 1
ATOM 858 C CA . GLN A 1 110 ? 49.280 33.873 14.617 1.00 14.40 107 GLN A CA 1
ATOM 859 C C . GLN A 1 110 ? 49.708 34.768 15.790 1.00 14.87 107 GLN A C 1
ATOM 860 O O . GLN A 1 110 ? 50.865 34.722 16.246 1.00 14.82 107 GLN A O 1
ATOM 866 N N . ARG A 1 111 ? 48.755 35.537 16.319 1.00 15.32 108 ARG A N 1
ATOM 867 C CA . ARG A 1 111 ? 49.020 36.375 17.498 1.00 16.46 108 ARG A CA 1
ATOM 868 C C . ARG A 1 111 ? 49.371 35.501 18.699 1.00 16.04 108 ARG A C 1
ATOM 869 O O . ARG A 1 111 ? 50.350 35.791 19.410 1.00 16.69 108 ARG A O 1
ATOM 877 N N . ILE A 1 112 ? 48.600 34.435 18.924 1.00 16.23 109 ILE A N 1
ATOM 878 C CA . ILE A 1 112 ? 48.848 33.475 20.014 1.00 16.84 109 ILE A CA 1
ATOM 879 C C . ILE A 1 112 ? 50.257 32.891 19.922 1.00 16.26 109 ILE A C 1
ATOM 880 O O . ILE A 1 112 ? 50.968 32.770 20.924 1.00 16.33 109 ILE A O 1
ATOM 885 N N . LEU A 1 113 ? 50.665 32.571 18.697 1.00 15.61 110 LEU A N 1
ATOM 886 C CA . LEU A 1 113 ? 51.954 31.951 18.417 1.00 15.65 110 LEU A CA 1
ATOM 887 C C . LEU A 1 113 ? 53.122 32.931 18.453 1.00 15.54 110 LEU A C 1
ATOM 888 O O . LEU A 1 113 ? 54.283 32.499 18.441 1.00 16.26 110 LEU A O 1
ATOM 893 N N . GLY A 1 114 ? 52.833 34.231 18.435 1.00 15.18 111 GLY A N 1
ATOM 894 C CA . GLY A 1 114 ? 53.866 35.281 18.456 1.00 16.00 111 GLY A CA 1
ATOM 895 C C . GLY A 1 114 ? 54.568 35.444 17.113 1.00 16.84 111 GLY A C 1
ATOM 896 O O . GLY A 1 114 ? 55.747 35.809 17.060 1.00 18.17 111 GLY A O 1
ATOM 897 N N . VAL A 1 115 ? 53.852 35.182 16.021 1.00 16.59 112 VAL A N 1
ATOM 898 C CA . VAL A 1 115 ? 54.394 35.411 14.674 1.00 16.71 112 VAL A CA 1
ATOM 899 C C . VAL A 1 115 ? 53.599 36.527 13.996 1.00 17.28 112 VAL A C 1
ATOM 900 O O . VAL A 1 115 ? 52.502 36.870 14.441 1.00 17.56 112 VAL A O 1
ATOM 904 N N . GLN A 1 116 ? 54.148 37.104 12.929 1.00 18.23 113 GLN A N 1
ATOM 905 C CA . GLN A 1 116 ? 53.459 38.188 12.220 1.00 19.81 113 GLN A CA 1
ATOM 906 C C . GLN A 1 116 ? 52.045 37.749 11.825 1.00 18.66 113 GLN A C 1
ATOM 907 O O . GLN A 1 116 ? 51.874 36.702 11.195 1.00 17.94 113 GLN A O 1
ATOM 913 N N . ALA A 1 117 ? 51.041 38.541 12.203 1.00 18.20 114 ALA A N 1
ATOM 914 C CA . ALA A 1 117 ? 49.636 38.196 11.946 1.00 18.58 114 ALA A CA 1
ATOM 915 C C . ALA A 1 117 ? 49.199 38.668 10.566 1.00 18.85 114 ALA A C 1
ATOM 916 O O . ALA A 1 117 ? 48.346 39.552 10.432 1.00 19.93 114 ALA A O 1
ATOM 918 N N . ASP A 1 118 ? 49.795 38.066 9.544 1.00 18.65 115 ASP A N 1
ATOM 919 C CA . ASP A 1 118 ? 49.576 38.474 8.164 1.00 18.85 115 ASP A CA 1
ATOM 920 C C . ASP A 1 118 ? 48.517 37.645 7.423 1.00 18.65 115 ASP A C 1
ATOM 921 O O . ASP A 1 118 ? 48.259 37.899 6.247 1.00 19.63 115 ASP A O 1
ATOM 926 N N . GLY A 1 119 ? 47.921 36.661 8.101 1.00 18.47 116 GLY A N 1
ATOM 927 C CA . GLY A 1 119 ? 46.878 35.800 7.516 1.00 17.62 116 GLY A CA 1
ATOM 928 C C . GLY A 1 119 ? 47.354 34.770 6.503 1.00 17.26 116 GLY A C 1
ATOM 929 O O . GLY A 1 119 ? 46.533 34.148 5.829 1.00 17.06 116 GLY A O 1
ATOM 930 N N . ILE A 1 120 ? 48.665 34.576 6.402 1.00 16.66 117 ILE A N 1
ATOM 931 C CA . ILE A 1 120 ? 49.223 33.593 5.480 1.00 16.44 117 ILE A CA 1
ATOM 932 C C . ILE A 1 120 ? 50.005 32.580 6.283 1.00 14.83 117 ILE A C 1
ATOM 933 O O . ILE A 1 120 ? 50.921 32.941 7.023 1.00 14.46 117 ILE A O 1
ATOM 938 N N . VAL A 1 121 ? 49.629 31.311 6.166 1.00 13.79 118 VAL A N 1
ATOM 939 C CA . VAL A 1 121 ? 50.311 30.284 6.934 1.00 12.55 118 VAL A CA 1
ATOM 940 C C . VAL A 1 121 ? 51.557 29.872 6.171 1.00 12.81 118 VAL A C 1
ATOM 941 O O . VAL A 1 121 ? 51.515 29.007 5.295 1.00 14.44 118 VAL A O 1
ATOM 945 N N . GLY A 1 122 ? 52.665 30.518 6.513 1.00 12.54 119 GLY A N 1
ATOM 946 C CA . GLY A 1 122 ? 53.951 30.182 5.914 1.00 13.14 119 GLY A CA 1
ATOM 947 C C . GLY A 1 122 ? 54.772 29.286 6.830 1.00 13.24 119 GLY A C 1
ATOM 948 O O . GLY A 1 122 ? 54.295 28.833 7.876 1.00 12.93 119 GLY A O 1
ATOM 949 N N . ASN A 1 123 ? 56.021 29.026 6.454 1.00 13.13 120 ASN A N 1
ATOM 950 C CA . ASN A 1 123 ? 56.894 28.164 7.241 1.00 14.18 120 ASN A CA 1
ATOM 951 C C . ASN A 1 123 ? 57.003 28.635 8.680 1.00 13.27 120 ASN A C 1
ATOM 952 O O . ASN A 1 123 ? 56.951 27.820 9.586 1.00 13.81 120 ASN A O 1
ATOM 957 N N . LYS A 1 124 ? 57.162 29.939 8.901 1.00 13.20 121 LYS A N 1
ATOM 958 C CA . LYS A 1 124 ? 57.377 30.418 10.271 1.00 13.84 121 LYS A CA 1
ATOM 959 C C . LYS A 1 124 ? 56.157 30.132 11.159 1.00 13.18 121 LYS A C 1
ATOM 960 O O . LYS A 1 124 ? 56.288 29.726 12.325 1.00 13.17 121 LYS A O 1
ATOM 966 N N . THR A 1 125 ? 54.968 30.303 10.594 1.00 12.31 122 THR A N 1
ATOM 967 C CA . THR A 1 125 ? 53.734 29.969 11.328 1.00 11.67 122 THR A CA 1
ATOM 968 C C . THR A 1 125 ? 53.649 28.460 11.635 1.00 12.31 122 THR A C 1
ATOM 969 O O . THR A 1 125 ? 53.349 28.074 12.782 1.00 13.12 122 THR A O 1
ATOM 973 N N . LEU A 1 126 ? 53.909 27.613 10.635 1.00 13.05 123 LEU A N 1
ATOM 974 C CA . LEU A 1 126 ? 53.884 26.166 10.855 1.00 14.38 123 LEU A CA 1
ATOM 975 C C . LEU A 1 126 ? 54.913 25.708 11.878 1.00 15.05 123 LEU A C 1
ATOM 976 O O . LEU A 1 126 ? 54.622 24.831 12.705 1.00 15.38 123 LEU A O 1
ATOM 981 N N . GLN A 1 127 ? 56.106 26.294 11.819 1.00 15.25 124 GLN A N 1
ATOM 982 C CA . GLN A 1 127 ? 57.176 25.964 12.753 1.00 15.90 124 GLN A CA 1
ATOM 983 C C . GLN A 1 127 ? 56.697 26.259 14.155 1.00 15.65 124 GLN A C 1
ATOM 984 O O . GLN A 1 127 ? 56.944 25.473 15.086 1.00 15.81 124 GLN A O 1
ATOM 990 N N . ALA A 1 128 ? 56.034 27.404 14.317 1.00 15.09 125 ALA A N 1
ATOM 991 C CA . ALA A 1 128 ? 55.592 27.829 15.628 1.00 13.96 125 ALA A CA 1
ATOM 992 C C . ALA A 1 128 ? 54.513 26.878 16.139 1.00 13.61 125 ALA A C 1
ATOM 993 O O . ALA A 1 128 ? 54.514 26.501 17.328 1.00 13.60 125 ALA A O 1
ATOM 995 N N . VAL A 1 129 ? 53.594 26.481 15.253 1.00 12.99 126 VAL A N 1
ATOM 996 C CA . VAL A 1 129 ? 52.538 25.530 15.638 1.00 12.59 126 VAL A CA 1
ATOM 997 C C . VAL A 1 129 ? 53.151 24.228 16.156 1.00 12.28 126 VAL A C 1
ATOM 998 O O . VAL A 1 129 ? 52.789 23.758 17.242 1.00 13.28 126 VAL A O 1
ATOM 1002 N N . ASN A 1 130 ? 54.089 23.659 15.401 1.00 12.51 127 ASN A N 1
ATOM 1003 C CA . ASN A 1 130 ? 54.643 22.366 15.776 1.00 12.55 127 ASN A CA 1
ATOM 1004 C C . AS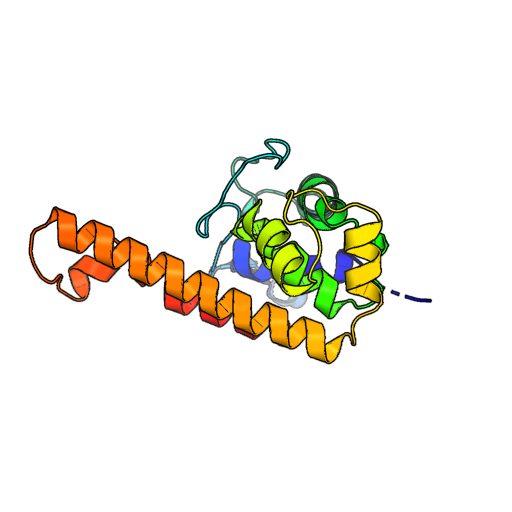N A 1 130 ? 55.636 22.433 16.931 1.00 12.35 127 ASN A C 1
ATOM 1005 O O . ASN A 1 130 ? 55.835 21.430 17.625 1.00 13.10 127 ASN A O 1
ATOM 1010 N N . SER A 1 131 ? 56.261 23.588 17.138 1.00 12.31 128 SER A N 1
ATOM 1011 C CA . SER A 1 131 ? 57.215 23.736 18.237 1.00 12.65 128 SER A CA 1
ATOM 1012 C C . SER A 1 131 ? 56.492 23.745 19.571 1.00 12.49 128 SER A C 1
ATOM 1013 O O . SER A 1 131 ? 57.050 23.289 20.555 1.00 12.57 128 SER A O 1
ATOM 1016 N N . ALA A 1 132 ? 55.280 24.304 19.598 1.00 12.31 129 ALA A N 1
ATOM 1017 C CA . ALA A 1 132 ? 54.493 24.404 20.822 1.00 12.16 129 ALA A CA 1
ATOM 1018 C C . ALA A 1 132 ? 54.145 23.030 21.373 1.00 12.44 129 ALA A C 1
ATOM 1019 O O . ALA A 1 132 ? 54.016 22.069 20.613 1.00 12.43 129 ALA A O 1
ATOM 1021 N N . ASP A 1 133 ? 53.935 22.943 22.693 1.00 11.93 130 ASP A N 1
ATOM 1022 C CA . ASP A 1 133 ? 53.322 21.746 23.263 1.00 12.23 130 ASP A CA 1
ATOM 1023 C C . ASP A 1 133 ? 51.903 21.622 22.702 1.00 11.87 130 ASP A C 1
ATOM 1024 O O . ASP A 1 133 ? 51.134 22.573 22.803 1.00 11.17 130 ASP A O 1
ATOM 1029 N N . PRO A 1 134 ? 51.558 20.476 22.089 1.00 11.72 131 PRO A N 1
ATOM 1030 C CA . PRO A 1 134 ? 50.219 20.370 21.478 1.00 11.99 131 PRO A CA 1
ATOM 1031 C C . PRO A 1 134 ? 49.052 20.590 22.444 1.00 11.36 131 PRO A C 1
ATOM 1032 O O . PRO A 1 134 ? 48.083 21.234 22.072 1.00 11.94 131 PRO A O 1
ATOM 1036 N N . ASP A 1 135 ? 49.121 20.037 23.649 1.00 12.89 132 ASP A N 1
ATOM 1037 C CA . ASP A 1 135 ? 48.031 20.215 24.598 1.00 12.93 132 ASP A CA 1
ATOM 1038 C C . ASP A 1 135 ? 47.890 21.667 25.032 1.00 12.97 132 ASP A C 1
ATOM 1039 O O . ASP A 1 135 ? 46.785 22.193 25.078 1.00 13.09 132 ASP A O 1
ATOM 1044 N N . GLU A 1 136 ? 49.008 22.309 25.360 1.00 12.70 133 GLU A N 1
ATOM 1045 C CA . GLU A 1 136 ? 48.976 23.729 25.726 1.00 13.50 133 GLU A CA 1
ATOM 1046 C C . GLU A 1 136 ? 48.431 24.590 24.598 1.00 12.31 133 GLU A C 1
ATOM 1047 O O . GLU A 1 136 ? 47.581 25.462 24.815 1.00 12.04 133 GLU A O 1
ATOM 1053 N N . LEU A 1 137 ? 48.934 24.366 23.396 1.00 12.05 134 LEU A N 1
ATOM 1054 C CA . LEU A 1 137 ? 48.479 25.150 22.269 1.00 11.41 134 LEU A CA 1
ATOM 1055 C C . LEU A 1 137 ? 47.000 24.920 21.980 1.00 10.96 134 LEU A C 1
ATOM 1056 O O . LEU A 1 137 ? 46.273 25.891 21.769 1.00 11.77 134 LEU A O 1
ATOM 1061 N N . PHE A 1 138 ? 46.534 23.668 22.008 1.00 10.99 135 PHE A N 1
ATOM 1062 C CA . PHE A 1 138 ? 45.109 23.397 21.822 1.00 11.25 135 PHE A CA 1
ATOM 1063 C C . PHE A 1 138 ? 44.288 24.192 22.840 1.00 11.12 135 PHE A C 1
ATOM 1064 O O . PHE A 1 138 ? 43.288 24.812 22.458 1.00 11.17 135 PHE A O 1
ATOM 1072 N N . GLU A 1 139 ? 44.697 24.183 24.115 1.00 11.32 136 GLU A N 1
ATOM 1073 C CA . GLU A 1 139 ? 43.910 24.885 25.136 1.00 11.54 136 GLU A CA 1
ATOM 1074 C C . GLU A 1 139 ? 43.935 26.401 24.927 1.00 11.67 136 GLU A C 1
ATOM 1075 O O . GLU A 1 139 ? 42.929 27.077 25.138 1.00 11.85 136 GLU A O 1
ATOM 1081 N N . SER A 1 140 ? 45.071 26.942 24.495 1.00 11.00 137 SER A N 1
ATOM 1082 C CA . SER A 1 140 ? 45.163 28.372 24.246 1.00 11.26 137 SER A CA 1
ATOM 1083 C C . SER A 1 140 ? 44.284 28.742 23.061 1.00 11.22 137 SER A C 1
ATOM 1084 O O . SER A 1 140 ? 43.604 29.763 23.087 1.00 11.47 137 SER A O 1
ATOM 1087 N N . ILE A 1 141 ? 44.273 27.915 22.021 1.00 11.01 138 ILE A N 1
ATOM 1088 C CA . ILE A 1 141 ? 43.360 28.194 20.907 1.00 10.53 138 ILE A CA 1
ATOM 1089 C C . ILE A 1 141 ? 41.901 28.099 21.360 1.00 10.51 138 ILE A C 1
ATOM 1090 O O . ILE A 1 141 ? 41.088 28.957 20.996 1.00 10.83 138 ILE A O 1
ATOM 1095 N N . PHE A 1 142 ? 41.593 27.095 22.177 1.00 11.43 139 PHE A N 1
ATOM 1096 C CA . PHE A 1 142 ? 40.235 26.907 22.665 1.00 11.22 139 PHE A CA 1
ATOM 1097 C C . PHE A 1 142 ? 39.797 28.125 23.477 1.00 10.90 139 PHE A C 1
ATOM 1098 O O . PHE A 1 142 ? 38.708 28.617 23.281 1.00 11.30 139 PHE A O 1
ATOM 1106 N N . ASP A 1 143 ? 40.669 28.641 24.348 1.00 10.37 140 ASP A N 1
ATOM 1107 C CA . ASP A 1 143 ? 40.392 29.870 25.110 1.00 11.33 140 ASP A CA 1
ATOM 1108 C C . ASP A 1 143 ? 40.049 30.999 24.161 1.00 11.01 140 ASP A C 1
ATOM 1109 O O . ASP A 1 143 ? 39.097 31.739 24.386 1.00 11.21 140 ASP A O 1
ATOM 1114 N N . ALA A 1 144 ? 40.865 31.167 23.123 1.00 10.97 141 ALA A N 1
ATOM 1115 C CA . ALA A 1 144 ? 40.710 32.274 22.189 1.00 10.71 141 ALA A CA 1
ATOM 1116 C C . ALA A 1 144 ? 39.449 32.138 21.327 1.00 10.17 141 ALA A C 1
ATOM 1117 O O . ALA A 1 144 ? 38.824 33.138 20.946 1.00 10.36 141 ALA A O 1
ATOM 1119 N N . ARG A 1 145 ? 39.067 30.894 21.026 1.00 9.90 142 ARG A N 1
ATOM 1120 C CA . ARG A 1 145 ? 37.844 30.638 20.261 1.00 10.03 142 ARG A CA 1
ATOM 1121 C C . ARG A 1 145 ? 36.606 30.952 21.098 1.00 10.63 142 ARG A C 1
ATOM 1122 O O . ARG A 1 145 ? 35.647 31.522 20.586 1.00 10.80 142 ARG A O 1
ATOM 1130 N N . ARG A 1 146 ? 36.611 30.578 22.375 1.00 11.42 143 ARG A N 1
ATOM 1131 C CA . ARG A 1 146 ? 35.557 31.044 23.287 1.00 11.77 143 ARG A CA 1
ATOM 1132 C C . ARG A 1 146 ? 35.497 32.569 23.317 1.00 11.70 143 ARG A C 1
ATOM 1133 O O . ARG A 1 146 ? 34.423 33.164 23.209 1.00 11.92 143 ARG A O 1
ATOM 1141 N N . GLU A 1 147 ? 36.656 33.209 23.478 1.00 11.48 144 GLU A N 1
ATOM 1142 C CA . GLU A 1 147 ? 36.739 34.675 23.525 1.00 11.80 144 GLU A CA 1
ATOM 1143 C C . GLU A 1 147 ? 36.164 35.306 22.265 1.00 11.00 144 GLU A C 1
ATOM 1144 O O . GLU A 1 147 ? 35.434 36.304 22.318 1.00 11.52 144 GLU A O 1
ATOM 1150 N N . PHE A 1 148 ? 36.512 34.732 21.110 1.00 11.10 145 PHE A N 1
ATOM 1151 C CA . PHE A 1 148 ? 36.027 35.234 19.832 1.00 11.61 145 PHE A CA 1
ATOM 1152 C C . PHE A 1 148 ? 34.506 35.143 19.729 1.00 11.67 145 PHE A C 1
ATOM 1153 O O . PHE A 1 148 ? 33.849 36.106 19.329 1.00 11.92 145 PHE A O 1
ATOM 1161 N N . LEU A 1 149 ? 33.946 33.985 20.079 1.00 11.21 146 LEU A N 1
ATOM 1162 C CA . LEU A 1 149 ? 32.484 33.802 19.991 1.00 11.08 146 LEU A CA 1
ATOM 1163 C C . LEU A 1 149 ? 31.769 34.774 20.922 1.00 11.24 146 LEU A C 1
ATOM 1164 O O . LEU A 1 149 ? 30.765 35.384 20.557 1.00 11.03 146 LEU A O 1
ATOM 1169 N N . GLU A 1 150 ? 32.304 34.928 22.129 1.00 10.53 147 GLU A N 1
ATOM 1170 C CA . GLU 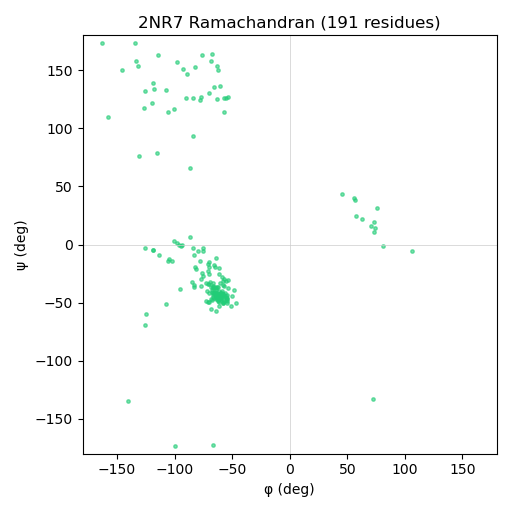A 1 150 ? 31.733 35.867 23.082 1.00 11.22 147 GLU A CA 1
ATOM 1171 C C . GLU A 1 150 ? 31.863 37.307 22.592 1.00 11.16 147 GLU A C 1
ATOM 1172 O O . GLU A 1 150 ? 30.937 38.103 22.721 1.00 11.50 147 GLU A O 1
ATOM 1178 N N . ASP A 1 151 ? 33.015 37.640 22.012 1.00 10.73 148 ASP A N 1
ATOM 1179 C CA . ASP A 1 151 ? 33.264 38.992 21.538 1.00 11.78 148 ASP A CA 1
ATOM 1180 C C . ASP A 1 151 ? 32.356 39.367 20.372 1.00 11.50 148 ASP A C 1
ATOM 1181 O O . ASP A 1 151 ? 31.756 40.455 20.375 1.00 10.99 148 ASP A O 1
ATOM 1186 N N . ILE A 1 152 ? 32.202 38.481 19.386 1.00 11.22 149 ILE A N 1
ATOM 1187 C CA . ILE A 1 152 ? 31.333 38.852 18.266 1.00 11.67 149 ILE A CA 1
ATOM 1188 C C . ILE A 1 152 ? 29.854 38.896 18.684 1.00 11.08 149 ILE A C 1
ATOM 1189 O O . ILE A 1 152 ? 29.049 39.610 18.077 1.00 11.81 149 ILE A O 1
ATOM 1194 N N . THR A 1 153 ? 29.506 38.145 19.717 1.00 11.67 150 THR A N 1
ATOM 1195 C CA . THR A 1 153 ? 28.152 38.204 20.268 1.00 11.45 150 THR A CA 1
ATOM 1196 C C . THR A 1 153 ? 27.937 39.499 21.020 1.00 11.31 150 THR A C 1
ATOM 1197 O O . THR A 1 153 ? 26.972 40.203 20.736 1.00 11.64 150 THR A O 1
ATOM 1201 N N . ALA A 1 154 ? 28.865 39.859 21.903 1.00 10.85 151 ALA A N 1
ATOM 1202 C CA . ALA A 1 154 ? 28.760 41.124 22.657 1.00 11.86 151 ALA A CA 1
ATOM 1203 C C . ALA A 1 154 ? 28.686 42.311 21.684 1.00 12.06 151 ALA A C 1
ATOM 1204 O O . ALA A 1 154 ? 27.888 43.244 21.869 1.00 13.33 151 ALA A O 1
ATOM 1206 N N . ARG A 1 155 ? 29.503 42.279 20.635 1.00 12.60 152 ARG A N 1
ATOM 1207 C CA . ARG A 1 155 ? 29.516 43.394 19.675 1.00 13.63 152 ARG A CA 1
ATOM 1208 C C . ARG A 1 155 ? 28.226 43.495 18.865 1.00 13.40 152 ARG A C 1
ATOM 1209 O O . ARG A 1 155 ? 27.758 44.596 18.540 1.00 14.01 152 ARG A O 1
ATOM 1217 N N . SER A 1 156 ? 27.661 42.341 18.530 1.00 13.02 153 SER A N 1
ATOM 1218 C CA . SER A 1 156 ? 26.396 42.262 17.812 1.00 13.08 153 SER A CA 1
ATOM 1219 C C . SER A 1 156 ? 25.278 42.846 18.665 1.00 12.59 153 SER A C 1
ATOM 1220 O O . SER A 1 156 ? 24.432 43.606 18.178 1.00 12.99 153 SER A O 1
ATOM 1223 N N . ILE A 1 157 ? 25.255 42.469 19.938 1.00 12.78 154 ILE A N 1
ATOM 1224 C CA . ILE A 1 157 ? 24.280 42.983 20.894 1.00 13.30 154 ILE A CA 1
ATOM 1225 C C . ILE A 1 157 ? 24.421 44.503 21.039 1.00 14.33 154 ILE A C 1
ATOM 1226 O O . ILE A 1 157 ? 23.417 45.226 21.016 1.00 14.56 154 ILE A O 1
ATOM 1231 N N . LYS A 1 158 ? 25.660 44.981 21.176 1.00 15.14 155 LYS A N 1
ATOM 1232 C CA . LYS A 1 158 ? 25.928 46.411 21.306 1.00 17.08 155 LYS A CA 1
ATOM 1233 C C . LYS A 1 158 ? 25.445 47.188 20.079 1.00 15.91 155 LYS A C 1
ATOM 1234 O O . LYS A 1 158 ? 24.803 48.241 20.213 1.00 16.63 155 LYS A O 1
ATOM 1240 N N . LYS A 1 159 ? 25.776 46.688 18.891 1.00 16.41 156 LYS A N 1
ATOM 1241 C CA . LYS A 1 159 ? 25.376 47.340 17.630 1.00 17.11 156 LYS A CA 1
ATOM 1242 C C . LYS A 1 159 ? 23.848 47.518 17.592 1.00 15.70 156 LYS A C 1
ATOM 1243 O O . LYS A 1 159 ? 23.323 48.580 17.214 1.00 16.04 156 LYS A O 1
ATOM 1249 N N . TYR A 1 160 ? 23.134 46.465 17.983 1.00 14.94 157 TYR A N 1
ATOM 1250 C CA . TYR A 1 160 ? 21.675 46.470 17.977 1.00 14.89 157 TYR A CA 1
ATOM 1251 C C . TYR A 1 160 ? 21.091 47.433 19.008 1.00 14.71 157 TYR A C 1
ATOM 1252 O O . TYR A 1 160 ? 20.207 48.230 18.688 1.00 14.14 157 TYR A O 1
ATOM 1261 N N . GLU A 1 161 ? 21.602 47.371 20.232 1.00 14.25 158 GLU A N 1
ATOM 1262 C CA . GLU A 1 161 ? 21.123 48.232 21.303 1.00 15.12 158 GLU A CA 1
ATOM 1263 C C . GLU A 1 161 ? 21.419 49.698 21.028 1.00 15.57 158 GLU A C 1
ATOM 1264 O O . GLU A 1 161 ? 20.579 50.559 21.331 1.00 15.57 158 GLU A O 1
ATOM 1270 N N . ASP A 1 162 ? 22.578 49.981 20.427 1.00 15.79 159 ASP A N 1
ATOM 1271 C CA . ASP A 1 162 ? 22.907 51.343 19.982 1.00 16.36 159 ASP A CA 1
ATOM 1272 C C . ASP A 1 162 ? 21.879 51.806 18.964 1.00 16.82 159 ASP A C 1
ATOM 1273 O O . ASP A 1 162 ? 21.415 52.953 19.013 1.00 17.26 159 ASP A O 1
ATOM 1278 N N . SER A 1 16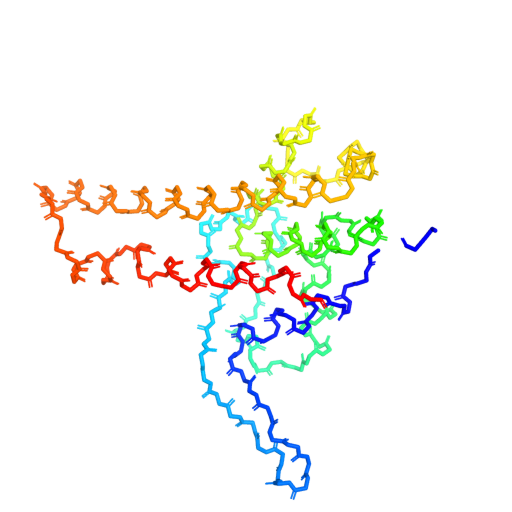3 ? 21.512 50.902 18.056 1.00 16.42 160 SER A N 1
ATOM 1279 C CA . SER A 1 163 ? 20.570 51.231 16.986 1.00 16.63 160 SER A CA 1
ATOM 1280 C C . SER A 1 163 ? 19.146 51.520 17.488 1.00 16.91 160 SER A C 1
ATOM 1281 O O . SER A 1 163 ? 18.505 52.480 17.038 1.00 17.87 160 SER A O 1
ATOM 1284 N N . ILE A 1 164 ? 18.654 50.712 18.423 1.00 17.32 161 ILE A N 1
ATOM 1285 C CA . ILE A 1 164 ? 17.290 50.907 18.943 1.00 17.97 161 ILE A CA 1
ATOM 1286 C C . ILE A 1 164 ? 17.223 51.955 20.050 1.00 18.66 161 ILE A C 1
ATOM 1287 O O . ILE A 1 164 ? 16.135 52.380 20.451 1.00 19.16 161 ILE A O 1
ATOM 1292 N N . GLY A 1 165 ? 18.392 52.390 20.517 1.00 18.45 162 GLY A N 1
ATOM 1293 C CA . GLY A 1 165 ? 18.477 53.452 21.511 1.00 19.77 162 GLY A CA 1
ATOM 1294 C C . GLY A 1 165 ? 18.079 53.073 22.921 1.00 19.04 162 GLY A C 1
ATOM 1295 O O . GLY A 1 165 ? 17.782 53.944 23.739 1.00 20.18 162 GLY A O 1
ATOM 1296 N N . ARG A 1 166 ? 18.083 51.774 23.224 1.00 18.87 163 ARG A N 1
ATOM 1297 C CA . ARG A 1 166 ? 17.723 51.289 24.562 1.00 18.01 163 ARG A CA 1
ATOM 1298 C C . ARG A 1 166 ? 18.208 49.844 24.783 1.00 17.90 163 ARG A C 1
ATOM 1299 O O . ARG A 1 166 ? 18.705 49.204 23.848 1.00 17.51 163 ARG A O 1
ATOM 1307 N N . LYS A 1 167 ? 18.063 49.338 26.006 1.00 18.52 164 LYS A N 1
ATOM 1308 C CA . LYS A 1 167 ? 18.321 47.926 26.290 1.00 19.04 164 LYS A CA 1
ATOM 1309 C C . LYS A 1 167 ? 17.288 47.078 25.553 1.00 18.21 164 LYS A C 1
ATOM 1310 O O . LYS A 1 167 ? 16.097 47.397 25.526 1.00 19.05 164 LYS A O 1
ATOM 1316 N N . ALA A 1 168 ? 17.773 46.010 24.932 1.00 16.99 165 ALA A N 1
ATOM 1317 C CA . ALA A 1 168 ? 16.915 45.071 24.231 1.00 15.76 165 ALA A CA 1
ATOM 1318 C C . ALA A 1 168 ? 16.300 44.062 25.189 1.00 15.21 165 ALA A C 1
ATOM 1319 O O . ALA A 1 168 ? 16.895 43.732 26.219 1.00 16.42 165 ALA A O 1
ATOM 1321 N N . THR A 1 169 ? 15.124 43.544 24.836 1.00 14.84 166 THR A N 1
ATOM 1322 C CA . THR A 1 169 ? 14.569 42.397 25.550 1.00 14.14 166 THR A CA 1
ATOM 1323 C C . THR A 1 169 ? 15.300 41.138 25.099 1.00 13.81 166 THR A C 1
ATOM 1324 O O . THR A 1 169 ? 15.967 41.129 24.057 1.00 13.67 166 THR A O 1
ATOM 1328 N N . GLU A 1 170 ? 15.172 40.067 25.875 1.00 13.95 167 GLU A N 1
ATOM 1329 C CA . GLU A 1 170 ? 15.751 38.779 25.472 1.00 14.10 167 GLU A CA 1
ATOM 1330 C C . GLU A 1 170 ? 15.176 38.325 24.128 1.00 13.32 167 GLU A C 1
ATOM 1331 O O . GLU A 1 170 ? 15.910 37.856 23.267 1.00 12.88 167 GLU A O 1
ATOM 1337 N N . ARG A 1 171 ? 13.875 38.485 23.923 1.00 12.89 168 ARG A N 1
ATOM 1338 C CA . ARG A 1 171 ? 13.265 38.119 22.651 1.00 12.71 168 ARG A CA 1
ATOM 1339 C C . ARG A 1 171 ? 13.910 38.876 21.483 1.00 11.60 168 ARG A C 1
ATOM 1340 O O . ARG A 1 171 ? 14.234 38.286 20.452 1.00 12.32 168 ARG A O 1
ATOM 1348 N N . GLU A 1 172 ? 14.116 40.179 21.657 1.00 11.64 169 GLU A N 1
ATOM 1349 C CA . GLU A 1 172 ? 14.747 41.009 20.638 1.00 11.51 169 GLU A CA 1
ATOM 1350 C C . GLU A 1 172 ? 16.161 40.511 20.358 1.00 11.38 169 GLU A C 1
ATOM 1351 O O . GLU A 1 172 ? 16.585 40.408 19.208 1.00 11.67 169 GLU A O 1
ATOM 1357 N N . LEU A 1 173 ? 16.919 40.218 21.409 1.00 12.29 170 LEU A N 1
ATOM 1358 C CA . LEU A 1 173 ? 18.292 39.762 21.197 1.00 12.75 170 LEU A CA 1
ATOM 1359 C C . LEU A 1 173 ? 18.339 38.443 20.421 1.00 12.31 170 LEU A C 1
ATOM 1360 O O . LEU A 1 173 ? 19.208 38.245 19.556 1.00 12.65 170 LEU A O 1
ATOM 1365 N N . LEU A 1 174 ? 17.386 37.549 20.681 1.00 13.23 171 LEU A N 1
ATOM 1366 C CA . LEU A 1 174 ? 17.398 36.273 19.961 1.00 14.00 171 LEU A CA 1
ATOM 1367 C C . LEU A 1 174 ? 16.922 36.431 18.512 1.00 14.07 171 LEU A C 1
ATOM 1368 O O . LEU A 1 174 ? 17.323 35.658 17.638 1.00 15.59 171 LEU A O 1
ATOM 1373 N N . ARG A 1 175 ? 16.089 37.435 18.246 1.00 13.54 172 ARG A N 1
ATOM 1374 C CA . ARG A 1 175 ? 15.650 37.702 16.874 1.00 13.58 172 ARG A CA 1
ATOM 1375 C C . ARG A 1 175 ? 16.698 38.418 16.024 1.00 13.56 172 ARG A C 1
ATOM 1376 O O . ARG A 1 175 ? 16.835 38.139 14.818 1.00 15.10 172 ARG A O 1
ATOM 1384 N N . HIS A 1 176 ? 17.458 39.325 16.638 1.00 12.39 173 HIS A N 1
ATOM 1385 C CA . HIS A 1 176 ? 18.191 40.326 15.866 1.00 13.11 173 HIS A CA 1
ATOM 1386 C C . HIS A 1 176 ? 19.692 40.295 16.007 1.00 13.24 173 HIS A C 1
ATOM 1387 O O . HIS A 1 176 ? 20.360 41.064 15.331 1.00 13.74 173 HIS A O 1
ATOM 1394 N N . THR A 1 177 ? 20.230 39.450 16.877 1.00 12.78 174 THR A N 1
ATOM 1395 C CA . THR A 1 177 ? 21.664 39.474 17.166 1.00 12.29 174 THR A CA 1
ATOM 1396 C C . THR A 1 177 ? 22.271 38.082 17.182 1.00 12.32 174 THR A C 1
ATOM 1397 O O . THR A 1 177 ? 21.561 37.074 17.126 1.00 12.37 174 THR A O 1
ATOM 1401 N N . ASN A 1 178 ? 23.597 38.048 17.312 1.00 12.07 175 ASN A N 1
ATOM 1402 C CA . ASN A 1 178 ? 24.319 36.789 17.444 1.00 12.00 175 ASN A CA 1
ATOM 1403 C C . ASN A 1 178 ? 23.981 36.009 18.704 1.00 11.41 175 ASN A C 1
ATOM 1404 O O . ASN A 1 178 ? 24.354 34.825 18.807 1.00 11.85 175 ASN A O 1
ATOM 1409 N N . LYS A 1 179 ? 23.280 36.631 19.656 1.00 11.84 176 LYS A N 1
ATOM 1410 C CA . LYS A 1 179 ? 22.850 35.882 20.828 1.00 12.42 176 LYS A CA 1
ATOM 1411 C C . LYS A 1 179 ? 22.039 34.661 20.400 1.00 12.36 176 LYS A C 1
ATOM 1412 O O . LYS A 1 179 ? 22.046 33.632 21.076 1.00 13.19 176 LYS A O 1
ATOM 1418 N N . ARG A 1 180 ? 21.332 34.796 19.279 1.00 12.61 177 ARG A N 1
ATOM 1419 C CA . ARG A 1 180 ? 20.579 33.706 18.664 1.00 12.99 177 ARG A CA 1
ATOM 1420 C C . ARG A 1 180 ? 21.413 32.419 18.529 1.00 12.46 177 ARG A C 1
ATOM 1421 O O . ARG A 1 180 ? 20.901 31.301 18.694 1.00 13.20 177 ARG A O 1
ATOM 1429 N N . PHE A 1 181 ? 22.688 32.588 18.186 1.00 11.43 178 PHE A N 1
ATOM 1430 C CA . PHE A 1 181 ? 23.549 31.469 17.810 1.00 10.95 178 PHE A CA 1
ATOM 1431 C C . PHE A 1 181 ? 24.561 31.042 18.862 1.00 10.72 178 PHE A C 1
ATOM 1432 O O . PHE A 1 181 ? 25.174 29.984 18.725 1.00 10.85 178 PHE A O 1
ATOM 1440 N N . LEU A 1 182 ? 24.751 31.846 19.903 1.00 10.62 179 LEU A N 1
ATOM 1441 C CA . LEU A 1 182 ? 25.895 31.619 20.795 1.00 10.54 179 LEU A CA 1
ATOM 1442 C C . LEU A 1 182 ? 25.887 30.250 21.477 1.00 10.67 179 LEU A C 1
ATOM 1443 O O . LEU A 1 182 ? 26.912 29.572 21.555 1.00 10.80 179 LEU A O 1
ATOM 1448 N N . ARG A 1 183 ? 24.745 29.833 22.013 1.00 10.46 180 ARG A N 1
ATOM 1449 C CA . ARG A 1 183 ? 24.684 28.531 22.670 1.00 10.93 180 ARG A CA 1
ATOM 1450 C C . ARG A 1 183 ? 25.175 27.436 21.730 1.00 11.01 180 ARG A C 1
ATOM 1451 O O . ARG A 1 183 ? 26.030 26.634 22.099 1.00 11.28 180 ARG A O 1
ATOM 1459 N N . GLY A 1 184 ? 24.645 27.414 20.515 1.00 10.28 181 GLY A N 1
ATOM 1460 C CA . GLY A 1 184 ? 25.045 26.391 19.559 1.00 11.28 181 GLY A CA 1
ATOM 1461 C C . GLY A 1 184 ? 26.509 26.487 19.196 1.00 10.49 181 GLY A C 1
ATOM 1462 O O . GLY A 1 184 ? 27.195 25.472 19.113 1.00 11.18 181 GLY A O 1
ATOM 1463 N N . TRP A 1 185 ? 26.997 27.704 18.983 1.00 10.40 182 TRP A N 1
ATOM 1464 C CA . TRP A 1 185 ? 28.413 27.874 18.637 1.00 10.17 182 TRP A CA 1
ATOM 1465 C C . TRP A 1 185 ? 29.338 27.320 19.720 1.00 10.13 182 TRP A C 1
ATOM 1466 O O . TRP A 1 185 ? 30.320 26.619 19.429 1.00 10.71 182 TRP A O 1
ATOM 1477 N N . LEU A 1 186 ? 28.990 27.597 20.971 1.00 10.23 183 LEU A N 1
ATOM 1478 C CA . LEU A 1 186 ? 29.810 27.148 22.099 1.00 10.18 183 LEU A CA 1
ATOM 1479 C C . LEU A 1 186 ? 29.677 25.636 22.283 1.00 10.05 183 LEU A C 1
ATOM 1480 O O . LEU A 1 186 ? 30.656 24.960 22.559 1.00 9.83 183 LEU A O 1
ATOM 1485 N N . ASN A 1 187 ? 28.469 25.104 22.115 1.00 10.86 184 ASN A N 1
ATOM 1486 C CA . ASN A 1 187 ? 28.267 23.665 22.259 1.00 11.75 184 ASN A CA 1
ATOM 1487 C C . ASN A 1 187 ? 29.005 22.910 21.163 1.00 10.93 184 ASN A C 1
ATOM 1488 O O . ASN A 1 187 ? 29.659 21.904 21.422 1.00 11.23 184 ASN A O 1
ATOM 1493 N N . ARG A 1 188 ? 28.950 23.424 19.936 1.00 11.03 185 ARG A N 1
ATOM 1494 C CA . ARG A 1 188 ? 29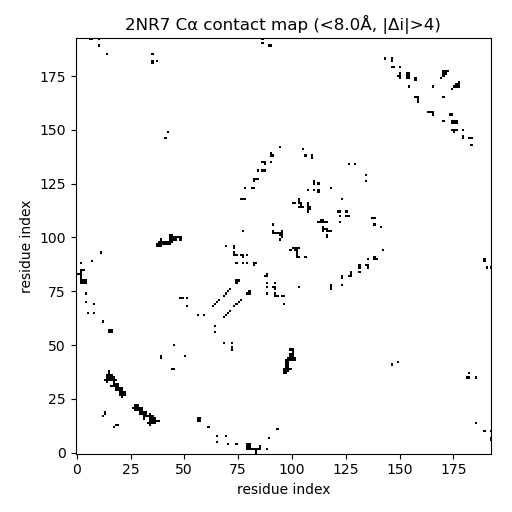.666 22.794 18.836 1.00 11.30 185 ARG A CA 1
ATOM 1495 C C . ARG A 1 188 ? 31.173 22.826 19.119 1.00 11.13 185 ARG A C 1
ATOM 1496 O O . ARG A 1 188 ? 31.882 21.819 18.920 1.00 11.01 185 ARG A O 1
ATOM 1504 N N . LEU A 1 189 ? 31.674 23.966 19.603 1.00 11.25 186 LEU A N 1
ATOM 1505 C CA . LEU A 1 189 ? 33.089 24.063 19.949 1.00 11.73 186 LEU A CA 1
ATOM 1506 C C . LEU A 1 189 ? 33.488 23.051 21.019 1.00 11.46 186 LEU A C 1
ATOM 1507 O O . LEU A 1 189 ? 34.512 22.368 20.886 1.00 12.49 186 LEU A O 1
ATOM 1512 N N . GLU A 1 190 ? 32.687 22.932 22.070 1.00 11.56 187 GLU A N 1
ATOM 1513 C CA . GLU A 1 190 ? 33.000 21.945 23.111 1.00 11.73 187 GLU A CA 1
ATOM 1514 C C . GLU A 1 190 ? 33.113 20.530 22.540 1.00 11.12 187 GLU A C 1
ATOM 1515 O O . GLU A 1 190 ? 33.946 19.732 22.987 1.00 12.04 187 GLU A O 1
ATOM 1521 N N . ASP A 1 191 ? 32.274 20.234 21.549 1.00 10.93 188 ASP A N 1
ATOM 1522 C CA . ASP A 1 191 ? 32.266 18.908 20.938 1.00 11.32 188 ASP A CA 1
ATOM 1523 C C . ASP A 1 191 ? 33.561 18.596 20.210 1.00 11.83 188 ASP A C 1
ATOM 1524 O O . ASP A 1 191 ? 33.855 17.423 19.996 1.00 12.97 188 ASP A O 1
ATOM 1529 N N . ILE A 1 192 ? 34.353 19.614 19.869 1.00 11.94 189 ILE A N 1
ATOM 1530 C CA . ILE A 1 192 ? 35.609 19.338 19.142 1.00 12.63 189 ILE A CA 1
ATOM 1531 C C . ILE A 1 192 ? 36.667 18.664 20.025 1.00 14.45 189 ILE A C 1
ATOM 1532 O O . ILE A 1 192 ? 37.614 18.075 19.511 1.00 15.35 189 ILE A O 1
ATOM 1537 N N . ARG A 1 193 ? 36.486 18.732 21.343 1.00 15.36 190 ARG A N 1
ATOM 1538 C CA . ARG A 1 193 ? 37.442 18.145 22.283 1.00 17.70 190 ARG A CA 1
ATOM 1539 C C . ARG A 1 193 ? 37.345 16.611 22.225 1.00 19.65 190 ARG A C 1
ATOM 1540 O O . ARG A 1 193 ? 38.284 15.903 22.615 1.00 22.05 190 ARG A O 1
ATOM 1548 N N . LYS A 1 194 ? 36.196 16.125 21.766 1.00 21.92 191 LYS A N 1
ATOM 1549 C CA . LYS A 1 194 ? 35.774 14.726 21.892 1.00 23.74 191 LYS A CA 1
ATOM 1550 C C . LYS A 1 194 ? 36.112 13.844 20.685 1.00 24.79 191 LYS A C 1
ATOM 1551 O O . LYS A 1 194 ? 35.823 12.639 20.696 1.00 25.42 191 LYS A O 1
ATOM 1557 N N . LEU A 1 195 ? 36.722 14.429 19.655 1.00 25.60 192 LEU A N 1
ATOM 1558 C CA . LEU A 1 195 ? 37.041 13.699 18.426 1.00 26.49 192 LEU A CA 1
ATOM 1559 C C . LEU A 1 195 ? 38.063 12.578 18.629 1.00 27.37 192 LEU A C 1
ATOM 1560 O O . LEU A 1 195 ? 37.827 11.443 18.201 1.00 28.40 192 LEU A O 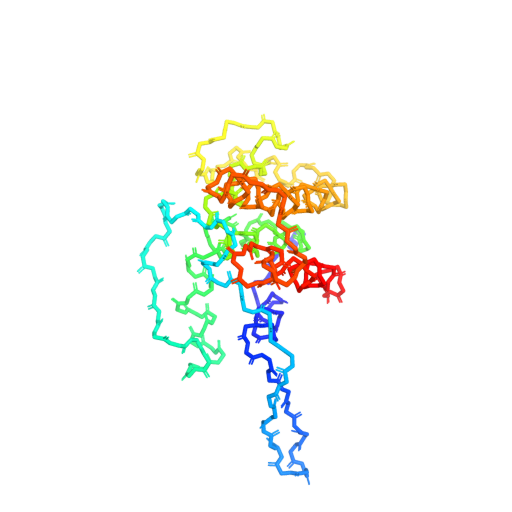1
#

InterPro domains:
  IPR008565 TtsA-like, Glycoside hydrolase family 108 domain [PF05838] (9-99)
  IPR018247 EF-Hand 1, calcium-binding site [PS00018] (44-56)
  IPR018537 Peptidoglycan binding domain [PF09374] (102-187)
  IPR023346 Lysozyme-like domain superfamily [SSF53955] (1-190)

Radius of gyration: 17.76 Å; Cα contacts (8 Å, |Δi|>4): 247; chains: 1; bounding box: 44×57×30 Å

Nearest PDB structures (foldseek):
  2nr7-assembly1_A  TM=1.005E+00  e=4.154E-33  Porphyromonas gingivalis W83
  2ikb-assembly1_A  TM=6.589E-01  e=3.236E-04  Neisseria meningitidis MC58
  2ikb-assembly2_D  TM=5.693E-01  e=2.463E-04  Neisseria meningitidis MC58
  2ikb-assembly1_C  TM=6.423E-01  e=1.266E-03  Neisseria meningitidis MC58
  2is5-assembly1_D  TM=5.512E-01  e=3.572E-03  Neisseria meningitidis serogroup B

Secondary structure (DSSP, 8-state):
----HHHHHHHHHHHHH-EEE--GGGT--EEE------TTTSS-B-TTSTT---S-GGGS-HHHIIIIIIIIIIIGGGTGGG-S-HHHHHHHHHHHHHHBTHHHHHHHHHHTS---S---HHHHHHHHHS-HHHHHHHHHHHHHHHHHHHHHHHHHHHHHHHTSPPPHHHHHHHSTHHHHHHHHHHHHHGGG-

Sequence (193 aa):
NAANVKLLLPYILKWEGGFVHDPADAGGATNKGVTIATWKRVGYDKDGDGDIDVEDLKLLTDDDVLNRVLKPFYWDRWKADLIESQKVANILVDWVWGSGKYGIVIPQRILGVQADGIVGNKTLQAVNSADPDELFESIFDARREFLEDITARSIKKYEDSIGRKATERELLRHTNKRFLRGWLNRLEDIRKL

Foldseek 3Di:
DAADLVVLLVLLCCAQFQWDFDDVVVPGDIDHDHHQRQQCNQQADCPPQPPDDDPGPNPDDSVCCRPPPQVPRQLCQLVVNLQHDHLLSNLLSVCCRRHNLCSQQVLCVVLVHPSPSHNDPVNSCSNNVDDVVVSSVVSLVVQLVSNVVQQVVFLVVVCVVVVHHDDPVCSLVRTSVVNSVVSNVSSVCSVVD